Protein AF-A0A6G8PY47-F1 (afdb_monomer)

Foldseek 3Di:
DFQQLCNVCVVPVDDSVLSVLLQVLCVVVVQKDWDKPLQQKKFWQAAADDDDDDDLLLVLLSVLDPRGGMDGLVRSCVSSVHDSVSSVVSVVVCVVVVRIDMGRHIGRDDMDGDPPDCDPVSVVSSVVSVVVVVVVVVVVVVLVVCLLLDLDASVQSVCVVVPNPDDDDRPCPDCNNVVNSPVPVPDDDPPPDDDDDPPDDDDDDDDPQQDQPVQLLVLVVVVLVVVCVVVVHDSVVLPNSVLSSVCSRPVDQALVSSCPPPPCHNVSSVVCVVVSNCSSVVHDPPPPVPVPDDDDDDDPDDDDDDD

Nearest PDB structures (foldseek):
  2e1e-assembly1_A  TM=7.345E-01  e=6.450E-03  Homo sapiens
  2rrd-assembly1_A  TM=7.170E-01  e=8.125E-02  Homo sapiens
  2cpr-assembly1_A  TM=5.760E-01  e=6.607E-02  Homo sapiens
  3sag-assembly2_B  TM=8.688E-01  e=6.103E-01  Homo sapiens
  3sah-assembly2_B  TM=8.663E-01  e=7.505E-01  Homo sapiens

Sequence (307 aa):
MNVPPSSLGSLGGVDGDVAGVLLGGMEEAGLLARGYDLWGEVEVRRVEEEPGELREEISKVHAALPGEGTVSLPELARKAGVRPVVAQSALFRLMVDGLVDATPRGSLADIRLKTGGLDDESRGAIASRLKSRTRAAYDQIRTVETYTTLSTCRREHLLRHFGDTEEVAPCAGCDVCLGEAHAADAGASWDTSSAPLPGGAPLANGAPIAEIDGELFERLRGWRGEQARSQGVPAYVVLHNSHLEEISRRKPRNVHELGTIKGIGLRRAARYGEEILALINGGGTKALAEDAQPEPVPVEGAPEEGR

Organism: NCBI:txid2653852

InterPro domains:
  IPR002121 HRDC domain [PF00570] (215-280)
  IPR002121 HRDC domain [PS50967] (210-290)
  IPR002121 HRDC domain [SM00341] (210-294)
  IPR010997 HRDC-like superfamily [SSF47819] (209-282)
  IPR032284 ATP-dependent DNA helicase RecQ, zinc-binding domain [PF16124] (131-178)
  IPR036388 Winged helix-like DNA-binding domain superfamily [G3DSA:1.10.10.10] (123-194)
  IPR044876 HRDC domain superfamily [G3DSA:1.10.150.80] (212-283)

Radius of gyration: 30.57 Å; Cα contacts (8 Å, |Δi|>4): 317; chains: 1; bounding box: 73×56×91 Å

Solvent-accessible surface area (backbone atoms only — not comparable to full-atom values): 18400 Å² total; per-residue (Å²): 115,71,71,54,55,68,59,48,22,79,77,67,79,40,58,43,72,58,42,47,52,51,52,54,38,32,35,77,63,60,39,30,44,77,41,65,37,41,53,54,27,30,40,29,71,38,61,57,85,84,82,72,93,65,58,71,72,38,52,34,39,59,74,42,53,80,51,56,48,75,47,36,39,66,57,40,6,60,67,33,73,47,54,50,72,53,34,51,54,32,51,53,46,35,40,75,73,66,38,28,47,66,47,65,44,50,53,63,56,40,75,46,67,47,90,64,76,89,45,72,66,52,49,48,54,39,52,49,51,55,52,48,51,55,50,51,53,51,52,51,51,53,50,54,56,50,60,78,72,50,92,52,46,62,67,57,52,52,38,43,74,75,67,47,77,72,94,71,75,79,75,71,75,41,50,51,58,67,60,52,67,77,55,72,83,63,82,72,80,86,73,91,74,89,77,82,81,80,77,84,76,81,90,84,74,97,63,90,74,63,69,65,38,62,69,52,34,52,53,50,51,53,51,40,48,52,54,14,61,78,70,75,45,64,41,59,77,79,52,43,70,69,53,44,52,50,44,33,45,65,56,51,90,47,47,67,57,45,19,67,42,89,90,49,32,62,71,48,17,69,74,46,26,68,66,52,42,37,44,70,74,68,48,63,93,70,69,76,74,71,79,73,67,80,78,83,76,85,83,82,79,81,82,86,80,89,132

Secondary structure (DSSP, 8-state):
----HHHHHHHHS--HHHHHHHHHHHHHTTSEEEEEEEEEEEEEEEEPPP-S---HHHHHHHHTS-SSEEEEHHHHHHHHTS-HHHHHHHHHHHHHTTSEEEEEEEEEEEEEE-SS---HHHHHHHHHHHHHHHHHHHHHHHHHHHHHT-SS-HHHHHHHHTT--S-----S-SHHHHT-TTSTTS------S--PPPPPPP----S------HHHHHHHHHHHHHHHHHHTS-HHHH--HHHHHHHHHH--SSHHHHHTSTTTHHHHHHHHHHHHHHHHTT--TTTTSSTT-PPPPP---PPPPP-

Mean predicted aligned error: 21.62 Å

pLDDT: mean 72.01, std 17.22, range [31.09, 95.0]

Structure (mmCIF, N/CA/C/O backbone):
data_AF-A0A6G8PY47-F1
#
_entry.id   AF-A0A6G8PY47-F1
#
loop_
_atom_site.group_PDB
_atom_site.id
_atom_site.type_symbol
_atom_site.label_atom_id
_atom_site.label_alt_id
_atom_site.label_comp_id
_atom_site.label_asym_id
_atom_site.label_entity_id
_atom_site.label_seq_id
_atom_site.pdbx_PDB_ins_code
_atom_site.Cartn_x
_atom_site.Cartn_y
_atom_site.Cartn_z
_atom_site.occupancy
_atom_site.B_iso_or_equiv
_atom_site.auth_seq_id
_atom_site.auth_comp_id
_atom_site.auth_asym_id
_atom_site.auth_atom_id
_atom_site.pdbx_PDB_model_num
ATOM 1 N N . MET A 1 1 ? -14.595 -11.670 20.294 1.00 37.09 1 MET A N 1
ATOM 2 C CA . MET A 1 1 ? -13.519 -12.686 20.223 1.00 37.09 1 MET A CA 1
ATOM 3 C C . MET A 1 1 ? -12.806 -12.465 18.900 1.00 37.09 1 MET A C 1
ATOM 5 O O . MET A 1 1 ? -13.468 -12.484 17.869 1.00 37.09 1 MET A O 1
ATOM 9 N N . ASN A 1 2 ? -11.522 -12.124 18.945 1.00 41.88 2 ASN A N 1
ATOM 10 C CA . ASN A 1 2 ? -10.720 -11.768 17.779 1.00 41.88 2 ASN A CA 1
ATOM 11 C C . ASN A 1 2 ? -10.406 -13.054 16.995 1.00 41.88 2 ASN A C 1
ATOM 13 O O . ASN A 1 2 ? -9.599 -13.858 17.453 1.00 41.88 2 ASN A O 1
ATOM 17 N N . VAL A 1 3 ? -11.124 -13.317 15.898 1.00 49.97 3 VAL A N 1
ATOM 18 C CA . VAL A 1 3 ? -10.908 -14.517 15.075 1.00 49.97 3 VAL A CA 1
ATOM 19 C C . VAL A 1 3 ? -10.035 -14.108 13.887 1.00 49.97 3 VAL A C 1
ATOM 21 O O . VAL A 1 3 ? -10.515 -13.368 13.025 1.00 49.97 3 VAL A O 1
ATOM 24 N N . PRO A 1 4 ? -8.763 -14.548 13.824 1.00 52.34 4 PRO A N 1
ATOM 25 C CA . PRO A 1 4 ? -7.932 -14.350 12.644 1.00 52.34 4 PRO A CA 1
ATOM 26 C C . PRO A 1 4 ? -8.651 -14.879 11.393 1.00 52.34 4 PRO A C 1
ATOM 28 O O . PRO A 1 4 ? -9.341 -15.894 11.491 1.00 52.34 4 PRO A O 1
ATOM 31 N N . PRO A 1 5 ? -8.473 -14.275 10.205 1.00 46.94 5 PRO A N 1
ATOM 32 C CA . PRO A 1 5 ? -9.065 -14.789 8.966 1.00 46.94 5 PRO A CA 1
ATOM 33 C C . PRO A 1 5 ? -8.749 -16.271 8.705 1.00 46.94 5 PRO A C 1
ATOM 35 O O . PRO A 1 5 ? -9.612 -17.020 8.258 1.00 46.94 5 PRO A O 1
ATOM 38 N N . SER A 1 6 ? -7.548 -16.724 9.081 1.00 49.28 6 SER A N 1
ATOM 39 C CA . SER A 1 6 ? -7.138 -18.134 9.029 1.00 49.28 6 SER A CA 1
ATOM 40 C C . SER A 1 6 ? -7.931 -19.044 9.978 1.00 49.28 6 SER A C 1
ATOM 42 O O . SER A 1 6 ? -8.151 -20.212 9.673 1.00 49.28 6 SER A O 1
ATOM 44 N N . SER A 1 7 ? -8.421 -18.509 11.097 1.00 52.59 7 SER A N 1
ATOM 45 C CA . SER A 1 7 ? -9.251 -19.219 12.076 1.00 52.59 7 SER A CA 1
ATOM 46 C C . SER A 1 7 ? -10.742 -19.231 11.717 1.00 52.59 7 SER A C 1
ATOM 48 O O . SER A 1 7 ? -11.516 -19.929 12.363 1.00 52.59 7 SER A O 1
ATOM 50 N N . LEU A 1 8 ? -11.174 -18.486 10.693 1.00 53.69 8 LEU A N 1
ATOM 51 C CA . LEU A 1 8 ? -12.527 -18.615 10.135 1.00 53.69 8 LEU A CA 1
ATOM 52 C C . LEU A 1 8 ? -12.644 -19.820 9.197 1.00 53.69 8 LEU A C 1
ATOM 54 O O . LEU A 1 8 ? -13.729 -20.390 9.068 1.00 53.69 8 LEU A O 1
ATOM 58 N N . GLY A 1 9 ? -11.526 -20.260 8.610 1.00 51.31 9 GLY A N 1
ATOM 59 C CA . GLY A 1 9 ? -11.499 -21.462 7.781 1.00 51.31 9 GLY A CA 1
ATOM 60 C C . GLY A 1 9 ? -11.870 -22.733 8.549 1.00 51.31 9 GLY A C 1
ATOM 61 O O . GLY A 1 9 ? -12.551 -23.601 8.004 1.00 51.31 9 GLY A O 1
ATOM 62 N N . SER A 1 10 ? -11.541 -22.806 9.844 1.00 53.62 10 SER A N 1
ATOM 63 C CA . SER A 1 10 ? -11.889 -23.944 10.708 1.00 53.62 10 SER A CA 1
ATOM 64 C C . SER A 1 10 ? -13.351 -23.966 11.174 1.00 53.62 10 SER A C 1
ATOM 66 O O . SER A 1 10 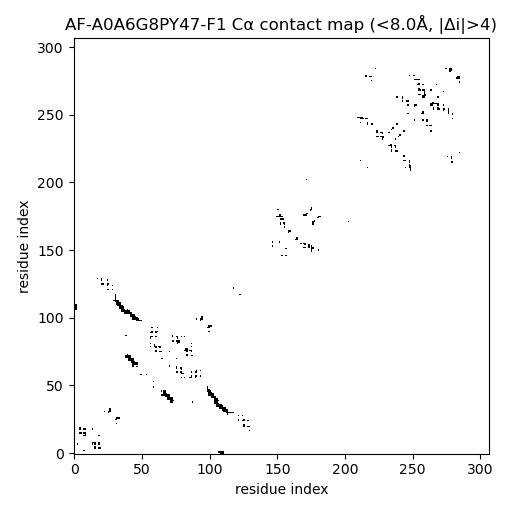? -13.840 -25.027 11.549 1.00 53.62 10 SER A O 1
ATOM 68 N N . LEU A 1 11 ? -14.070 -22.838 11.123 1.00 55.44 11 LEU A N 1
ATOM 69 C CA . LEU A 1 11 ? -15.486 -22.746 11.515 1.00 55.44 11 LEU A CA 1
ATOM 70 C C . LEU A 1 11 ? -16.455 -22.944 10.338 1.00 55.44 11 LEU A C 1
ATOM 72 O O . LEU A 1 11 ? -17.587 -23.370 10.554 1.00 55.44 11 LEU A O 1
ATOM 76 N N . GLY A 1 12 ? -16.028 -22.629 9.108 1.00 60.06 12 GLY A N 1
ATOM 77 C CA . GLY A 1 12 ? -16.890 -22.651 7.918 1.00 60.06 12 GLY A CA 1
ATOM 78 C C . GLY A 1 12 ? -16.495 -23.638 6.816 1.00 60.06 12 GLY A C 1
ATOM 79 O O . GLY A 1 12 ? -17.253 -23.780 5.862 1.00 60.06 12 GLY A O 1
ATOM 80 N N . GLY A 1 13 ? -15.330 -24.294 6.899 1.00 63.72 13 GLY A N 1
ATOM 81 C CA . GLY A 1 13 ? -14.823 -25.154 5.818 1.00 63.72 13 GLY A CA 1
ATOM 82 C C . GLY A 1 13 ? -14.446 -24.381 4.548 1.00 63.72 13 GLY A C 1
ATOM 83 O O . GLY A 1 13 ? -14.492 -24.927 3.449 1.00 63.72 13 GLY A O 1
ATOM 84 N N . VAL A 1 14 ? -14.118 -23.096 4.694 1.00 67.25 14 VAL A N 1
ATOM 85 C CA . VAL A 1 14 ? -13.813 -22.177 3.594 1.00 67.25 14 VAL A CA 1
ATOM 86 C C . VAL A 1 14 ? -12.325 -21.839 3.625 1.00 67.25 14 VAL A C 1
ATOM 88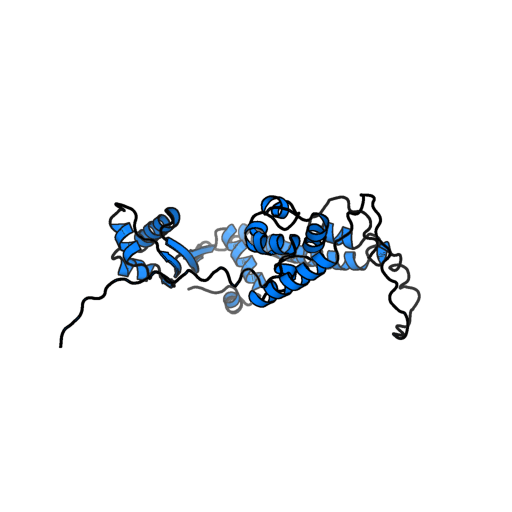 O O . VAL A 1 14 ? -11.773 -21.585 4.692 1.00 67.25 14 VAL A O 1
ATOM 91 N N . ASP A 1 15 ? -11.675 -21.826 2.464 1.00 71.81 15 ASP A N 1
ATOM 92 C CA . ASP A 1 15 ? -10.278 -21.402 2.337 1.00 71.81 15 ASP A CA 1
ATOM 93 C C . ASP A 1 15 ? -10.065 -19.971 2.883 1.00 71.81 15 ASP A C 1
ATOM 95 O O . ASP A 1 15 ? -10.950 -19.118 2.770 1.00 71.81 15 ASP A O 1
ATOM 99 N N . GLY A 1 16 ? -8.899 -19.699 3.478 1.00 65.56 16 GLY A N 1
ATOM 100 C CA . GLY A 1 16 ? -8.598 -18.414 4.123 1.00 65.56 16 GLY A CA 1
ATOM 101 C C . GLY A 1 16 ? -8.719 -17.205 3.188 1.00 65.56 16 GLY A C 1
ATOM 102 O O . GLY A 1 16 ? -9.212 -16.152 3.607 1.00 65.56 16 GLY A O 1
ATOM 103 N N . ASP A 1 17 ? -8.366 -17.361 1.910 1.00 67.50 17 ASP A N 1
ATOM 104 C CA . ASP A 1 17 ? -8.490 -16.292 0.914 1.00 67.50 17 ASP A CA 1
ATOM 105 C C . ASP A 1 17 ? -9.958 -16.009 0.582 1.00 67.50 17 ASP A C 1
ATOM 107 O O . ASP A 1 17 ? -10.373 -14.855 0.431 1.00 67.50 17 ASP A O 1
ATOM 111 N N . VAL A 1 18 ? -10.773 -17.064 0.506 1.00 72.62 18 VAL A N 1
ATOM 112 C CA . VAL A 1 18 ? -12.218 -16.959 0.266 1.00 72.62 18 VAL A CA 1
ATOM 113 C C . VAL A 1 18 ? -12.914 -16.355 1.487 1.00 72.62 18 VAL A C 1
ATOM 115 O O . VAL A 1 18 ? -13.779 -15.492 1.330 1.00 72.62 18 VAL A O 1
ATOM 118 N N . ALA A 1 19 ? -12.493 -16.721 2.701 1.00 73.88 19 ALA A N 1
ATOM 119 C CA . ALA A 1 19 ? -12.991 -16.131 3.940 1.00 73.88 19 ALA A CA 1
ATOM 120 C C . ALA A 1 19 ? -12.736 -14.615 3.987 1.00 73.88 19 ALA A C 1
ATOM 122 O O . ALA A 1 19 ? -13.639 -13.857 4.336 1.00 73.88 19 ALA A O 1
ATOM 123 N N . GLY A 1 20 ? -11.557 -14.150 3.561 1.00 69.75 20 GLY A N 1
ATOM 124 C CA . GLY A 1 20 ? -11.250 -12.719 3.471 1.00 69.75 20 GLY A CA 1
ATOM 125 C C . GLY A 1 20 ? -12.199 -11.948 2.545 1.00 69.75 20 GLY A C 1
ATOM 126 O O . GLY A 1 20 ? -12.692 -10.880 2.917 1.00 69.75 20 GLY A O 1
ATOM 127 N N . VAL A 1 21 ? -12.512 -12.504 1.369 1.00 73.31 21 VAL A N 1
ATOM 128 C CA . VAL A 1 21 ? -13.454 -11.896 0.409 1.00 73.31 21 VAL A CA 1
ATOM 129 C C . VAL A 1 21 ? -14.881 -11.882 0.954 1.00 73.31 21 VAL A C 1
ATOM 131 O O . VAL A 1 21 ? -15.574 -10.873 0.824 1.00 73.31 21 VAL A O 1
ATOM 134 N N . LEU A 1 22 ? -15.318 -12.978 1.581 1.00 76.88 22 LEU A N 1
ATOM 135 C CA . LEU A 1 22 ? -16.637 -13.068 2.207 1.00 76.88 22 LEU A CA 1
ATOM 136 C C . LEU A 1 22 ? -16.797 -12.015 3.305 1.00 76.88 22 LEU A C 1
ATOM 138 O O . LEU A 1 22 ? -17.790 -11.294 3.309 1.00 76.88 22 LEU A O 1
ATOM 142 N N . LEU A 1 23 ? -15.803 -11.874 4.186 1.00 76.12 23 LEU A N 1
ATOM 143 C CA . LEU A 1 23 ? -15.818 -10.867 5.248 1.00 76.12 23 LEU A CA 1
ATOM 144 C C . LEU A 1 23 ? -15.894 -9.449 4.682 1.00 76.12 23 LEU A C 1
ATOM 146 O O . LEU A 1 23 ? -16.758 -8.690 5.106 1.00 76.12 23 LEU A O 1
ATOM 150 N N . GLY A 1 24 ? -15.051 -9.107 3.701 1.00 73.81 24 GLY A N 1
ATOM 151 C CA . GLY A 1 24 ? -15.095 -7.786 3.064 1.00 73.81 24 GLY A CA 1
ATOM 152 C C . GLY A 1 24 ? -16.439 -7.510 2.384 1.00 73.81 24 GLY A C 1
ATOM 153 O O . GLY A 1 24 ? -17.000 -6.425 2.513 1.00 73.81 24 GLY A O 1
ATOM 154 N N . GLY A 1 25 ? -17.017 -8.522 1.730 1.00 76.44 25 GLY A N 1
ATOM 155 C CA . GLY A 1 25 ? -18.336 -8.409 1.117 1.00 76.44 25 GLY A CA 1
ATOM 156 C C . GLY A 1 25 ? -19.469 -8.224 2.129 1.00 76.44 25 GLY A C 1
ATOM 157 O O . GLY A 1 25 ? -20.363 -7.410 1.903 1.00 76.44 25 GLY A O 1
ATOM 158 N N . MET A 1 26 ? -19.408 -8.924 3.263 1.00 75.94 26 MET A N 1
ATOM 159 C CA . MET A 1 26 ? -20.355 -8.756 4.369 1.00 75.94 26 MET A CA 1
ATOM 160 C C . MET A 1 26 ? -20.221 -7.383 5.039 1.00 75.94 26 MET A C 1
ATOM 162 O O . MET A 1 26 ? -21.223 -6.842 5.502 1.00 75.94 26 MET A O 1
ATOM 166 N N . GLU A 1 27 ? -19.025 -6.795 5.078 1.00 74.62 27 GLU A N 1
ATOM 167 C CA . GLU A 1 27 ? -18.828 -5.439 5.602 1.00 74.62 27 GLU A CA 1
ATOM 168 C C . GLU A 1 27 ? -19.445 -4.358 4.733 1.00 74.62 27 GLU A C 1
ATOM 170 O O . GLU A 1 27 ? -20.147 -3.487 5.240 1.00 74.62 27 GLU A O 1
ATOM 175 N N . GLU A 1 28 ? -19.224 -4.416 3.423 1.00 72.50 28 GLU A N 1
ATOM 176 C CA . GLU A 1 28 ? -19.787 -3.432 2.495 1.00 72.50 28 GLU A CA 1
ATOM 177 C C . GLU A 1 28 ? -21.308 -3.560 2.379 1.00 72.50 28 GLU A C 1
ATOM 179 O O . GLU A 1 28 ? -21.998 -2.553 2.252 1.00 72.50 28 GLU A O 1
ATOM 184 N N . ALA A 1 29 ? -21.843 -4.780 2.503 1.00 73.62 29 ALA A N 1
ATOM 185 C CA . ALA A 1 29 ? -23.279 -5.011 2.671 1.00 73.62 29 ALA A CA 1
ATOM 186 C C . ALA A 1 29 ? -23.803 -4.528 4.042 1.00 73.62 29 ALA A C 1
ATOM 188 O O . ALA A 1 29 ? -24.998 -4.576 4.327 1.00 73.62 29 ALA A O 1
ATOM 189 N N . GLY A 1 30 ? -22.911 -4.081 4.930 1.00 69.31 30 GLY A N 1
ATOM 190 C CA . GLY A 1 30 ? -23.239 -3.605 6.264 1.00 69.31 30 GLY A CA 1
ATOM 191 C C . GLY A 1 30 ? -23.724 -4.703 7.207 1.00 69.31 30 GLY A C 1
ATOM 192 O O . GLY A 1 30 ? -24.279 -4.368 8.251 1.00 69.31 30 GLY A O 1
ATOM 193 N N . LEU A 1 31 ? -23.543 -5.977 6.859 1.00 69.38 31 LEU A N 1
ATOM 194 C CA . LEU A 1 31 ? -23.918 -7.155 7.650 1.00 69.38 31 LEU A CA 1
ATOM 195 C C . LEU A 1 31 ? -22.876 -7.493 8.714 1.00 69.38 31 LEU A C 1
ATOM 197 O O . LEU A 1 31 ? -23.176 -8.152 9.710 1.00 69.38 31 LEU A O 1
ATOM 201 N N . LEU A 1 32 ? -21.654 -7.019 8.508 1.00 69.62 32 LEU A N 1
ATOM 202 C CA . LEU A 1 32 ? -20.539 -7.160 9.420 1.00 69.62 32 LEU A CA 1
ATOM 203 C C . LEU A 1 32 ? -19.906 -5.784 9.641 1.00 69.62 32 LEU A C 1
ATOM 205 O O . LEU A 1 32 ? -19.858 -4.955 8.740 1.00 69.62 32 LEU A O 1
ATOM 209 N N . ALA A 1 33 ? -19.438 -5.519 10.853 1.00 63.19 33 ALA A N 1
ATOM 210 C CA . ALA A 1 33 ? -18.589 -4.374 11.142 1.00 63.19 33 ALA A CA 1
ATOM 211 C C . ALA A 1 33 ? -17.386 -4.848 11.954 1.00 63.19 33 ALA A C 1
ATOM 213 O O . ALA A 1 33 ? -17.555 -5.408 13.043 1.00 63.19 33 ALA A O 1
ATOM 214 N N . ARG A 1 34 ? -16.179 -4.623 11.427 1.00 67.25 34 ARG A N 1
ATOM 215 C CA . ARG A 1 34 ? -14.926 -4.808 12.161 1.00 67.25 34 ARG A CA 1
ATOM 216 C C . ARG A 1 34 ? -14.514 -3.503 12.825 1.00 67.25 34 ARG A C 1
ATOM 218 O O . ARG A 1 34 ? -14.246 -2.508 12.159 1.00 67.25 34 ARG A O 1
ATOM 225 N N . GLY A 1 35 ? -14.445 -3.517 14.150 1.00 56.19 35 GLY A N 1
ATOM 226 C CA . GLY A 1 35 ? -13.755 -2.490 14.918 1.00 56.19 35 GLY A CA 1
ATOM 227 C C . GLY A 1 35 ? -12.285 -2.863 15.050 1.00 56.19 35 GLY A C 1
ATOM 228 O O . GLY A 1 35 ? -11.968 -3.902 15.627 1.00 56.19 35 GLY A O 1
ATOM 229 N N . TYR A 1 36 ? -11.390 -2.027 14.533 1.00 57.09 36 TYR A N 1
ATOM 230 C CA . TYR A 1 36 ? -9.967 -2.113 14.849 1.00 57.09 36 TYR A CA 1
ATOM 231 C C . TYR A 1 36 ? -9.710 -1.235 16.066 1.00 57.09 36 TYR A C 1
ATOM 233 O O . TYR A 1 36 ? -9.909 -0.022 15.994 1.00 57.09 36 TYR A O 1
ATOM 241 N N . ASP A 1 37 ? -9.270 -1.825 17.176 1.00 62.50 37 ASP A N 1
ATOM 242 C CA . ASP A 1 37 ? -8.745 -1.020 18.276 1.00 62.50 37 ASP A CA 1
ATOM 243 C C . ASP A 1 37 ? -7.286 -0.712 17.965 1.00 62.50 37 ASP A C 1
ATOM 245 O O . ASP A 1 37 ? -6.374 -1.369 18.460 1.00 62.50 37 ASP A O 1
ATOM 249 N N . LEU A 1 38 ? -7.074 0.257 17.067 1.00 62.44 38 LEU A N 1
ATOM 250 C CA . LEU A 1 38 ? -5.742 0.724 16.670 1.00 62.44 38 LEU A CA 1
ATOM 251 C C . LEU A 1 38 ? -4.908 1.218 17.857 1.00 62.44 38 LEU A C 1
ATOM 253 O O . LEU A 1 38 ? -3.693 1.296 17.730 1.00 62.44 38 LEU A O 1
ATOM 257 N N . TRP A 1 39 ? -5.547 1.497 18.994 1.00 65.81 39 TRP A N 1
ATOM 258 C CA . TRP A 1 39 ? -4.922 1.977 20.219 1.00 65.81 39 TRP A CA 1
ATOM 259 C C . TRP A 1 39 ? -4.781 0.890 21.291 1.00 65.81 39 TRP A C 1
ATOM 261 O O . TRP A 1 39 ? -4.406 1.207 22.417 1.00 65.81 39 TRP A O 1
ATOM 271 N N . GLY A 1 40 ? -5.056 -0.380 20.970 1.00 69.31 40 GLY A N 1
ATOM 272 C CA . GLY A 1 40 ? -4.910 -1.485 21.920 1.00 69.31 40 GLY A CA 1
ATOM 273 C C . GLY A 1 40 ? -3.503 -1.541 22.523 1.00 69.31 40 GLY A C 1
ATOM 274 O O . GLY A 1 40 ? -3.350 -1.653 23.741 1.00 69.31 40 GLY A O 1
ATOM 275 N N . GLU A 1 41 ? -2.487 -1.351 21.684 1.00 73.12 41 GLU A N 1
ATOM 276 C CA . GLU A 1 41 ? -1.107 -1.097 22.080 1.00 73.12 41 GLU A CA 1
ATOM 277 C C . GLU A 1 41 ? -0.587 0.170 21.401 1.00 73.12 41 GLU A C 1
ATOM 279 O O . GLU A 1 41 ? -1.028 0.558 20.322 1.00 73.12 41 GLU A O 1
ATOM 284 N N . VAL A 1 42 ? 0.370 0.836 22.032 1.00 76.25 42 VAL A N 1
ATOM 285 C CA . VAL A 1 42 ? 1.045 2.010 21.486 1.00 76.25 42 VAL A CA 1
ATOM 286 C C . VAL A 1 42 ? 2.536 1.819 21.690 1.00 76.25 42 VAL A C 1
ATOM 288 O O . VAL A 1 42 ? 2.992 1.676 22.821 1.00 76.25 42 VAL A O 1
ATOM 291 N N . GLU A 1 43 ? 3.296 1.835 20.600 1.00 81.06 43 GLU A N 1
ATOM 292 C CA . GLU A 1 43 ? 4.756 1.870 20.652 1.00 81.06 43 GLU A CA 1
ATOM 293 C C . GLU A 1 43 ? 5.220 3.325 20.660 1.00 81.06 43 GLU A C 1
ATOM 295 O O . GLU A 1 43 ? 5.099 4.028 19.657 1.00 81.06 43 GLU A O 1
ATOM 300 N N . VAL A 1 44 ? 5.736 3.771 21.797 1.00 85.06 44 VAL A N 1
ATOM 301 C CA . VAL A 1 44 ? 6.326 5.093 21.990 1.00 85.06 44 VAL A CA 1
ATOM 302 C C . VAL A 1 44 ? 7.807 5.009 21.641 1.00 85.06 44 VAL A C 1
ATOM 304 O O . VAL A 1 44 ? 8.533 4.173 22.179 1.00 85.06 44 VAL A O 1
ATOM 307 N N . ARG A 1 45 ? 8.250 5.861 20.723 1.00 85.44 45 ARG A N 1
ATOM 308 C CA . ARG A 1 45 ? 9.640 5.927 20.256 1.00 85.44 45 ARG A CA 1
ATOM 309 C C . ARG A 1 45 ? 10.423 7.058 20.890 1.00 85.44 45 ARG A C 1
ATOM 311 O O . ARG A 1 45 ? 11.636 6.961 20.977 1.00 85.44 45 ARG A O 1
ATOM 318 N N . ARG A 1 46 ? 9.744 8.145 21.250 1.00 82.62 46 ARG A N 1
ATOM 319 C CA . ARG A 1 46 ? 10.360 9.327 21.844 1.00 82.62 46 ARG A CA 1
ATOM 320 C C . ARG A 1 46 ? 9.302 10.144 22.567 1.00 82.62 46 ARG A C 1
ATOM 322 O O . ARG A 1 46 ? 8.189 10.294 22.064 1.00 82.62 46 ARG A O 1
ATOM 329 N N . VAL A 1 47 ? 9.680 10.703 23.708 1.00 83.94 47 VAL A N 1
ATOM 330 C CA . VAL A 1 47 ? 8.900 11.697 24.448 1.00 83.94 47 VAL A CA 1
ATOM 331 C C . VAL A 1 47 ? 9.805 12.897 24.695 1.00 83.94 47 VAL A C 1
ATOM 333 O O . VAL A 1 47 ? 10.929 12.731 25.166 1.00 83.94 47 VAL A O 1
ATOM 336 N N . GLU A 1 48 ? 9.341 14.088 24.337 1.00 80.94 48 GLU A N 1
ATOM 337 C CA . GLU A 1 48 ? 10.053 15.349 24.553 1.00 80.94 48 GLU A CA 1
ATOM 338 C C . GLU A 1 48 ? 9.567 16.047 25.829 1.00 80.94 48 GLU A C 1
ATOM 340 O O . GLU A 1 48 ? 8.486 15.746 26.345 1.00 80.94 48 GLU A O 1
ATOM 345 N N . GLU A 1 49 ? 10.376 16.970 26.354 1.00 74.38 49 GLU A N 1
ATOM 346 C CA . GLU A 1 49 ? 10.005 17.784 27.515 1.00 74.38 49 GLU A CA 1
ATOM 347 C C . GLU A 1 49 ? 8.799 18.683 27.206 1.00 74.38 49 GLU A C 1
ATOM 349 O O . GLU A 1 49 ? 8.648 19.205 26.101 1.00 74.38 49 GLU A O 1
ATOM 354 N N . GLU A 1 50 ? 7.926 18.851 28.201 1.00 64.88 50 GLU A N 1
ATOM 355 C CA . GLU A 1 50 ? 6.681 19.615 28.092 1.00 64.88 50 GLU A CA 1
ATOM 356 C C . GLU A 1 50 ? 6.960 21.121 27.873 1.00 64.88 50 GLU A C 1
ATOM 358 O O . GLU A 1 50 ? 7.558 21.764 28.740 1.00 64.88 50 GLU A O 1
ATOM 363 N N . PRO A 1 51 ? 6.505 21.737 26.763 1.00 58.66 51 PRO A N 1
ATOM 364 C CA . PRO A 1 51 ? 6.564 23.179 26.583 1.00 58.66 51 PRO A CA 1
ATOM 365 C C . PRO A 1 51 ? 5.289 23.837 27.134 1.00 58.66 51 PRO A C 1
ATOM 367 O O . PRO A 1 51 ? 4.214 23.704 26.554 1.00 58.66 51 PRO A O 1
ATOM 370 N N . GLY A 1 52 ? 5.423 24.622 28.208 1.00 67.31 52 GLY A N 1
ATOM 371 C CA . GLY A 1 52 ? 4.361 25.500 28.733 1.00 67.31 52 GLY A CA 1
ATOM 372 C C . GLY A 1 52 ? 3.118 24.792 29.305 1.00 67.31 52 GLY A C 1
ATOM 373 O O . GLY A 1 52 ? 3.086 23.578 29.454 1.00 67.31 52 GLY A O 1
ATOM 374 N N . GLU A 1 53 ? 2.089 25.572 29.670 1.00 66.81 53 GLU A N 1
ATOM 375 C CA . GLU A 1 53 ? 0.864 25.077 30.329 1.00 66.81 53 GLU A CA 1
ATOM 376 C C . GLU A 1 53 ? -0.004 24.209 29.389 1.00 66.81 53 GLU A C 1
ATOM 378 O O . GLU A 1 53 ? -0.839 24.722 28.636 1.00 66.81 53 GLU A O 1
ATOM 383 N N . LEU A 1 54 ? 0.137 22.879 29.450 1.00 70.69 54 LEU A N 1
ATOM 384 C CA . LEU A 1 54 ? -0.859 21.955 28.899 1.00 70.69 54 LEU A CA 1
ATOM 385 C C . LEU A 1 54 ? -2.089 21.861 29.817 1.00 70.69 54 LEU A C 1
ATOM 387 O O . LEU A 1 54 ? -2.085 22.231 30.991 1.00 70.69 54 LEU A O 1
ATOM 391 N N . ARG A 1 55 ? -3.191 21.328 29.278 1.00 81.62 55 ARG A N 1
ATOM 392 C CA . ARG A 1 55 ? -4.346 20.953 30.108 1.00 81.62 55 ARG A CA 1
ATOM 393 C C . ARG A 1 55 ? -3.941 19.836 31.072 1.00 81.62 55 ARG A C 1
ATOM 395 O O . ARG A 1 55 ? -3.303 18.880 30.647 1.00 81.62 55 ARG A O 1
ATOM 402 N N . GLU A 1 56 ? -4.430 19.892 32.311 1.00 86.19 56 GLU A N 1
ATOM 403 C CA . GLU A 1 56 ? -4.086 18.957 33.399 1.00 86.19 56 GLU A CA 1
ATOM 404 C C . GLU A 1 56 ? -4.170 17.466 33.004 1.00 86.19 56 GLU A C 1
ATOM 406 O O . GLU A 1 56 ? -3.312 16.665 33.368 1.00 86.19 56 GLU A O 1
ATOM 411 N N . GLU A 1 57 ? -5.189 17.075 32.233 1.00 86.19 57 GLU A N 1
ATOM 412 C CA . GLU A 1 57 ? -5.352 15.693 31.758 1.00 86.19 57 GLU A CA 1
ATOM 413 C C . GLU A 1 57 ? -4.259 15.264 30.766 1.00 86.19 57 GLU A C 1
ATOM 415 O O . GLU A 1 57 ? -3.875 14.096 30.747 1.00 86.19 57 GLU A O 1
ATOM 420 N N . ILE A 1 58 ? -3.741 16.193 29.957 1.00 86.38 58 ILE A N 1
ATOM 421 C CA . ILE A 1 58 ? -2.682 15.930 28.977 1.00 86.38 58 ILE A CA 1
ATOM 422 C C . ILE A 1 58 ? -1.341 15.775 29.695 1.00 86.38 58 ILE A C 1
ATOM 424 O O . ILE A 1 58 ? -0.640 14.800 29.428 1.00 86.38 58 ILE A O 1
ATOM 428 N N . SER A 1 59 ? -1.028 16.649 30.658 1.00 88.31 59 SER A N 1
ATOM 429 C CA . SER A 1 59 ? 0.198 16.542 31.463 1.00 88.31 59 SER A CA 1
ATOM 430 C C . SER A 1 59 ? 0.237 15.227 32.252 1.00 88.31 59 SER A C 1
ATOM 432 O O . SER A 1 59 ? 1.262 14.551 32.291 1.00 88.31 59 SER A O 1
ATOM 434 N N . LYS A 1 60 ? -0.903 14.782 32.806 1.00 90.12 60 LYS A N 1
ATOM 435 C CA . LYS A 1 60 ? -1.013 13.468 33.474 1.00 90.12 60 LYS A CA 1
ATOM 436 C C . LYS A 1 60 ? -0.726 12.295 32.538 1.00 90.12 60 LYS A C 1
ATOM 438 O O . LYS A 1 60 ? -0.120 11.314 32.960 1.00 90.12 60 LYS A O 1
ATOM 443 N N . VAL A 1 61 ? -1.183 12.370 31.287 1.00 90.06 61 VAL A N 1
ATOM 444 C CA . VAL A 1 61 ? -0.955 11.314 30.290 1.00 90.06 61 VAL A CA 1
ATOM 445 C C . VAL A 1 61 ? 0.493 11.317 29.814 1.00 90.06 61 VAL A C 1
ATOM 447 O O . VAL A 1 61 ? 1.081 10.243 29.739 1.00 90.06 61 VAL A O 1
ATOM 450 N N . HIS A 1 62 ? 1.082 12.489 29.563 1.00 90.94 62 HIS A N 1
ATOM 451 C CA . HIS A 1 62 ? 2.499 12.638 29.210 1.00 90.94 62 HIS A CA 1
ATOM 452 C C . HIS A 1 62 ? 3.413 12.044 30.290 1.00 90.94 62 HIS A C 1
ATOM 454 O O . HIS A 1 62 ? 4.212 11.159 29.991 1.00 90.94 62 HIS A O 1
ATOM 460 N N . ALA A 1 63 ? 3.189 12.407 31.558 1.00 89.38 63 ALA A N 1
ATOM 461 C CA . ALA A 1 63 ? 3.956 11.897 32.697 1.00 89.38 63 ALA A CA 1
ATOM 462 C C . ALA A 1 63 ? 3.821 10.375 32.917 1.00 89.38 63 ALA A C 1
ATOM 464 O O . ALA A 1 63 ? 4.658 9.764 33.578 1.00 89.38 63 ALA A O 1
ATOM 465 N N . ALA A 1 64 ? 2.763 9.752 32.389 1.00 91.88 64 ALA A N 1
ATOM 466 C CA . ALA A 1 64 ? 2.505 8.320 32.518 1.00 91.88 64 ALA A CA 1
ATOM 467 C C . ALA A 1 64 ? 3.110 7.469 31.382 1.00 91.88 64 ALA A C 1
ATOM 469 O O . ALA A 1 64 ? 3.011 6.234 31.433 1.00 91.88 64 ALA A O 1
ATOM 470 N N . LEU A 1 65 ? 3.702 8.092 30.354 1.00 90.62 65 LEU A N 1
ATOM 471 C CA . LEU A 1 65 ? 4.313 7.390 29.223 1.00 90.62 65 LEU A CA 1
ATOM 472 C C . LEU A 1 65 ? 5.652 6.735 29.610 1.00 90.62 65 LEU A C 1
ATOM 474 O O . LEU A 1 65 ? 6.390 7.271 30.433 1.00 90.62 65 LEU A O 1
ATOM 478 N N . PRO A 1 66 ? 6.011 5.592 28.995 1.00 82.75 66 PRO A N 1
ATOM 479 C CA . PRO A 1 66 ? 7.235 4.855 29.327 1.00 82.75 66 PRO A CA 1
ATOM 480 C C . PRO A 1 66 ? 8.545 5.485 28.800 1.00 82.75 66 PRO A C 1
ATOM 482 O O . PRO A 1 66 ? 9.596 4.866 28.936 1.00 82.75 66 PRO A O 1
ATOM 485 N N . GLY A 1 67 ? 8.517 6.682 28.199 1.00 80.81 67 GLY A N 1
ATOM 486 C CA . GLY A 1 67 ? 9.663 7.288 27.502 1.00 80.81 67 GLY A CA 1
ATOM 487 C C . GLY A 1 67 ? 9.942 6.616 26.152 1.00 80.81 67 GLY A C 1
ATOM 488 O O . GLY A 1 67 ? 9.654 7.193 25.107 1.00 80.81 67 GLY A O 1
ATOM 489 N N . GLU A 1 68 ? 10.416 5.370 26.177 1.00 82.94 68 GLU A N 1
ATOM 490 C CA . GLU A 1 68 ? 10.521 4.481 25.012 1.00 82.94 68 GLU A CA 1
ATOM 491 C C . GLU A 1 68 ? 9.930 3.104 25.348 1.00 82.94 68 GLU A C 1
ATOM 493 O O . GLU A 1 68 ? 10.102 2.584 26.451 1.00 82.94 68 GLU A O 1
ATOM 498 N N . GLY A 1 69 ? 9.227 2.491 24.396 1.00 84.81 69 GLY A N 1
ATOM 499 C CA . GLY A 1 69 ? 8.667 1.147 24.538 1.00 84.81 69 GLY A CA 1
ATOM 500 C C . GLY A 1 69 ? 7.169 1.072 24.269 1.00 84.81 69 GLY A C 1
ATOM 501 O O . GLY A 1 69 ? 6.542 2.010 23.788 1.00 84.81 69 GLY A O 1
ATOM 502 N N . THR A 1 70 ? 6.579 -0.090 24.547 1.00 82.81 70 THR A N 1
ATOM 503 C CA . THR A 1 70 ? 5.159 -0.349 24.261 1.00 82.81 70 THR A CA 1
ATOM 504 C C . THR A 1 70 ? 4.307 -0.210 25.521 1.00 82.81 70 THR A C 1
ATOM 506 O O . THR A 1 70 ? 4.682 -0.700 26.584 1.00 82.81 70 THR A O 1
ATOM 509 N N . VAL A 1 71 ? 3.142 0.430 25.405 1.00 85.81 71 VAL A N 1
ATOM 510 C CA . VAL A 1 71 ? 2.141 0.541 26.474 1.00 85.81 71 VAL A CA 1
ATOM 511 C C . VAL A 1 71 ? 0.737 0.315 25.915 1.00 85.81 71 VAL A C 1
ATOM 513 O O . VAL A 1 71 ? 0.411 0.796 24.833 1.00 85.81 71 VAL A O 1
ATOM 516 N N . SER A 1 72 ? -0.116 -0.411 26.643 1.00 85.06 72 SER A N 1
ATOM 517 C CA . SER A 1 72 ? -1.531 -0.538 26.266 1.00 85.06 72 SER A CA 1
ATOM 518 C C . SER A 1 72 ? -2.328 0.698 26.689 1.00 85.06 72 SER A C 1
ATOM 520 O O . SER A 1 72 ? -2.084 1.267 27.758 1.00 85.06 72 SER A O 1
ATOM 522 N N . LEU A 1 73 ? -3.319 1.116 25.896 1.00 84.19 73 LEU A N 1
ATOM 523 C CA . LEU A 1 73 ? -4.133 2.289 26.236 1.00 84.19 73 LEU A CA 1
ATOM 524 C C . LEU A 1 73 ? -4.873 2.159 27.589 1.00 84.19 73 LEU A C 1
ATOM 526 O O . LEU A 1 73 ? -4.886 3.137 28.342 1.00 84.19 73 LEU A O 1
ATOM 530 N N . PRO A 1 74 ? -5.444 0.995 27.974 1.00 84.62 74 PRO A N 1
ATOM 531 C CA . PRO A 1 74 ? -6.029 0.820 29.305 1.00 84.62 74 PRO A CA 1
ATOM 532 C C . PRO A 1 74 ? -5.006 0.962 30.440 1.00 84.62 74 PRO A C 1
ATOM 534 O O . PRO A 1 74 ? -5.321 1.519 31.495 1.00 84.62 74 PRO A O 1
ATOM 537 N N . GLU A 1 75 ? -3.777 0.478 30.240 1.00 87.19 75 GLU A N 1
ATOM 538 C CA . GLU A 1 75 ? -2.704 0.629 31.221 1.00 87.19 75 GLU A CA 1
ATOM 539 C C . GLU A 1 75 ? -2.269 2.087 31.362 1.00 87.19 75 GLU A C 1
ATOM 541 O O . GLU A 1 75 ? -2.158 2.570 32.491 1.00 87.19 75 GLU A O 1
ATOM 546 N N . LEU A 1 76 ? -2.074 2.785 30.241 1.00 89.94 76 LEU A N 1
ATOM 547 C CA . LEU A 1 76 ? -1.724 4.204 30.213 1.00 89.94 76 LEU A CA 1
ATOM 548 C C . LEU A 1 76 ? -2.792 5.048 30.917 1.00 89.94 76 LEU A C 1
ATOM 550 O O . LEU A 1 76 ? -2.473 5.856 31.785 1.00 89.94 76 LEU A O 1
ATOM 554 N N . ALA A 1 77 ? -4.068 4.804 30.612 1.00 89.94 77 ALA A N 1
ATOM 555 C CA . ALA A 1 77 ? -5.192 5.496 31.236 1.00 89.94 77 ALA A CA 1
ATOM 556 C C . ALA A 1 77 ? -5.222 5.303 32.759 1.00 89.94 77 ALA A C 1
ATOM 558 O O . ALA A 1 77 ? -5.411 6.260 33.508 1.00 89.94 77 ALA A O 1
ATOM 559 N N . ARG A 1 78 ? -4.967 4.073 33.225 1.00 94.19 78 ARG A N 1
ATOM 560 C CA . ARG A 1 78 ? -4.873 3.753 34.653 1.00 94.19 78 ARG A CA 1
ATOM 561 C C . ARG A 1 78 ? -3.686 4.453 35.324 1.00 94.19 78 ARG A C 1
ATOM 563 O O . ARG A 1 78 ? -3.868 4.966 36.422 1.00 94.19 78 ARG A O 1
ATOM 570 N N . LYS A 1 79 ? -2.507 4.492 34.689 1.00 93.75 79 LYS A N 1
ATOM 571 C CA . LYS A 1 79 ? -1.321 5.203 35.214 1.00 93.75 79 LYS A CA 1
ATOM 572 C C . LYS A 1 79 ? -1.554 6.714 35.301 1.00 93.75 79 LYS A C 1
ATOM 574 O O . LYS A 1 79 ? -1.186 7.323 36.296 1.00 93.75 79 LYS A O 1
ATOM 579 N N . ALA A 1 80 ? -2.223 7.290 34.304 1.00 93.25 80 ALA A N 1
ATOM 580 C CA . ALA A 1 80 ? -2.562 8.711 34.255 1.00 93.25 80 ALA A CA 1
ATOM 581 C C . ALA A 1 80 ? -3.7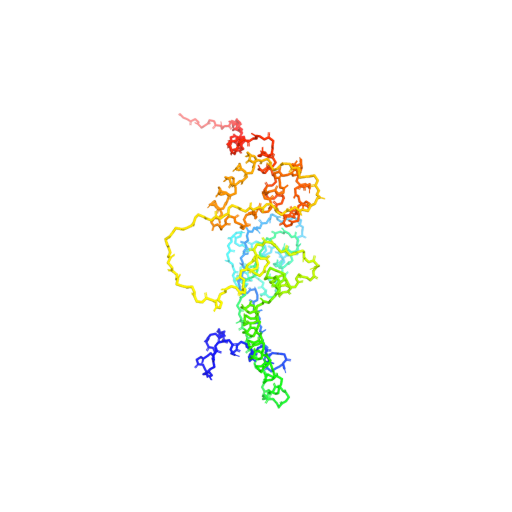82 9.096 35.120 1.00 93.25 80 ALA A C 1
ATOM 583 O O . ALA A 1 80 ? -4.066 10.279 35.299 1.00 93.25 80 ALA A O 1
ATOM 584 N N . GLY A 1 81 ? -4.533 8.120 35.645 1.00 93.44 81 GLY A N 1
ATOM 585 C CA . GLY A 1 81 ? -5.741 8.369 36.437 1.00 93.44 81 GLY A CA 1
ATOM 586 C C . GLY A 1 81 ? -6.908 8.956 35.632 1.00 93.44 81 GLY A C 1
ATOM 587 O O . GLY A 1 81 ? -7.737 9.672 36.190 1.00 93.44 81 GLY A O 1
ATOM 588 N N . VAL A 1 82 ? -6.985 8.671 34.328 1.00 92.62 82 VAL A N 1
ATOM 589 C CA . VAL A 1 82 ? -8.026 9.184 33.419 1.00 92.62 82 VAL A CA 1
ATOM 590 C C . VAL A 1 82 ? -8.793 8.045 32.743 1.00 92.62 82 VAL A C 1
ATOM 592 O O . VAL A 1 82 ? -8.414 6.876 32.797 1.00 92.62 82 VAL A O 1
ATOM 595 N N . ARG A 1 83 ? -9.908 8.366 32.077 1.00 86.31 83 ARG A N 1
ATOM 596 C CA . ARG A 1 83 ? -10.654 7.377 31.278 1.00 86.31 83 ARG A CA 1
ATOM 597 C C . ARG A 1 83 ? -9.870 7.013 30.003 1.00 86.31 83 ARG A C 1
ATOM 599 O O . ARG A 1 83 ? -9.241 7.903 29.436 1.00 86.31 83 ARG A O 1
ATOM 606 N N . PRO A 1 84 ? -9.985 5.781 29.462 1.00 82.31 84 PRO A N 1
ATOM 607 C CA . PRO A 1 84 ? -9.277 5.380 28.237 1.00 82.31 84 PRO A CA 1
ATOM 608 C C . PRO A 1 84 ? -9.475 6.319 27.039 1.00 82.31 84 PRO A C 1
ATOM 610 O O . PRO A 1 84 ? -8.516 6.662 26.361 1.00 82.31 84 PRO A O 1
ATOM 613 N N . VAL A 1 85 ? -10.697 6.824 26.837 1.00 77.00 85 VAL A N 1
ATOM 614 C CA . VAL A 1 85 ? -11.009 7.797 25.770 1.00 77.00 85 VAL A CA 1
ATOM 615 C C . VAL A 1 85 ? -10.262 9.127 25.959 1.00 77.00 85 VAL A C 1
ATOM 617 O O . VAL A 1 85 ? -9.860 9.762 24.983 1.00 77.00 85 VAL A O 1
ATOM 620 N N . VAL A 1 86 ? -10.047 9.544 27.211 1.00 83.06 86 VAL A N 1
ATOM 621 C CA . VAL A 1 86 ? -9.303 10.768 27.547 1.00 83.06 86 VAL A CA 1
ATOM 622 C C . VAL A 1 86 ? -7.810 10.544 27.327 1.00 83.06 86 VAL A C 1
ATOM 624 O O . VAL A 1 86 ? -7.177 11.364 26.672 1.00 83.06 86 VAL A O 1
ATOM 627 N N . ALA A 1 87 ? -7.271 9.402 27.771 1.00 86.00 87 ALA A N 1
ATOM 628 C CA . ALA A 1 87 ? -5.879 9.027 27.513 1.00 86.00 87 ALA A CA 1
ATOM 629 C C . ALA A 1 87 ? -5.570 8.976 26.012 1.00 86.00 87 ALA A C 1
ATOM 631 O O . ALA A 1 87 ? -4.555 9.505 25.575 1.00 86.00 87 ALA A O 1
ATOM 632 N N . GLN A 1 88 ? -6.480 8.411 25.215 1.00 85.50 88 GLN A N 1
ATOM 633 C CA . GLN A 1 88 ? -6.353 8.350 23.760 1.00 85.50 88 GLN A CA 1
ATOM 634 C C . GLN A 1 88 ? -6.331 9.747 23.140 1.00 85.50 88 GLN A C 1
ATOM 636 O O . GLN A 1 88 ? -5.467 10.052 22.324 1.00 85.50 88 GLN A O 1
ATOM 641 N N . SER A 1 89 ? -7.277 10.603 23.536 1.00 83.31 89 SER A N 1
ATOM 642 C CA . SER A 1 89 ? -7.385 11.965 23.005 1.00 83.31 89 SER A CA 1
ATOM 643 C C . SER A 1 89 ? -6.168 12.816 23.381 1.00 83.31 89 SER A C 1
ATOM 645 O O . SER A 1 89 ? -5.659 13.560 22.546 1.00 83.31 89 SER A O 1
ATOM 647 N N . ALA A 1 90 ? -5.677 12.679 24.616 1.00 86.12 90 ALA A N 1
ATOM 648 C CA . ALA A 1 90 ? -4.477 13.355 25.096 1.00 86.12 90 ALA A CA 1
ATOM 649 C C . ALA A 1 90 ? -3.219 12.872 24.364 1.00 86.12 90 ALA A C 1
ATOM 651 O O . ALA A 1 90 ? -2.449 13.692 23.877 1.00 86.12 90 ALA A O 1
ATOM 652 N N . LEU A 1 91 ? -3.045 11.557 24.218 1.00 86.56 91 LEU A N 1
ATOM 653 C CA . LEU A 1 91 ? -1.919 10.972 23.496 1.00 86.56 91 LEU A CA 1
ATOM 654 C C . LEU A 1 91 ? -1.911 11.386 22.020 1.00 86.56 91 LEU A C 1
ATOM 656 O O . LEU A 1 91 ? -0.879 11.801 21.504 1.00 86.56 91 LEU A O 1
ATOM 660 N N . PHE A 1 92 ? -3.069 11.356 21.356 1.00 82.44 92 PHE A N 1
ATOM 661 C CA . PHE A 1 92 ? -3.203 11.868 19.994 1.00 82.44 92 PHE A CA 1
ATOM 662 C C . PHE A 1 92 ? -2.801 13.343 19.903 1.00 82.44 92 PHE A C 1
ATOM 664 O O . PHE A 1 92 ? -2.122 13.744 18.961 1.00 82.44 92 PHE A O 1
ATOM 671 N N . ARG A 1 93 ? -3.186 14.156 20.892 1.00 84.38 93 ARG A N 1
ATOM 672 C CA . ARG A 1 93 ? -2.823 15.572 20.918 1.00 84.38 93 ARG A CA 1
ATOM 673 C C . ARG A 1 93 ? -1.318 15.781 21.095 1.00 84.38 93 ARG A C 1
ATOM 675 O O . ARG A 1 93 ? -0.747 16.563 20.346 1.00 84.38 93 ARG A O 1
ATOM 682 N N . LEU A 1 94 ? -0.684 15.035 21.998 1.00 83.50 94 LEU A N 1
ATOM 683 C CA . LEU A 1 94 ? 0.770 15.049 22.195 1.00 83.50 94 LEU A CA 1
ATOM 684 C C . LEU A 1 94 ? 1.533 14.664 20.919 1.00 83.50 94 LEU A C 1
ATOM 686 O O . LEU A 1 94 ? 2.556 15.270 20.617 1.00 83.50 94 LEU A O 1
ATOM 690 N N . MET A 1 95 ? 1.015 13.705 20.146 1.00 85.12 95 MET A N 1
ATOM 691 C CA . MET A 1 95 ? 1.586 13.333 18.846 1.00 85.12 95 MET A CA 1
ATOM 692 C C . MET A 1 95 ? 1.454 14.446 17.805 1.00 85.12 95 MET A C 1
ATOM 694 O O . MET A 1 95 ? 2.399 14.724 17.072 1.00 85.12 95 MET A O 1
ATOM 698 N N . VAL A 1 96 ? 0.287 15.095 17.732 1.00 79.25 96 VAL A N 1
ATOM 699 C CA . VAL A 1 96 ? 0.051 16.226 16.817 1.00 79.25 96 VAL A CA 1
ATOM 700 C C . VAL A 1 96 ? 0.956 17.408 17.153 1.00 79.25 96 VAL A C 1
ATOM 702 O O . VAL A 1 96 ? 1.482 18.047 16.245 1.00 79.25 96 VAL A O 1
ATOM 705 N N . ASP A 1 97 ? 1.147 17.677 18.442 1.00 82.25 97 ASP A N 1
ATOM 706 C CA . ASP A 1 97 ? 1.984 18.772 18.929 1.00 82.25 97 ASP A CA 1
ATOM 707 C C . ASP A 1 97 ? 3.491 18.407 18.913 1.00 82.25 97 ASP A C 1
ATOM 709 O O . ASP A 1 97 ? 4.326 19.231 19.271 1.00 82.25 97 ASP A O 1
ATOM 713 N N . GLY A 1 98 ? 3.855 17.197 18.457 1.00 80.94 98 GLY A N 1
ATOM 714 C CA . GLY A 1 98 ? 5.243 16.755 18.263 1.00 80.94 98 GLY A CA 1
ATOM 715 C C . GLY A 1 98 ? 5.980 16.334 19.537 1.00 80.94 98 GLY A C 1
ATOM 716 O O . GLY A 1 98 ? 7.153 15.985 19.471 1.00 80.94 98 GLY A O 1
ATOM 717 N N . LEU A 1 99 ? 5.296 16.318 20.681 1.00 85.31 99 LEU A N 1
ATOM 718 C CA . LEU A 1 99 ? 5.876 15.996 21.989 1.00 85.31 99 LEU A CA 1
ATOM 719 C C . LEU A 1 99 ? 6.059 14.498 22.212 1.00 85.31 99 LEU A C 1
ATOM 721 O O . LEU A 1 99 ? 6.799 14.083 23.101 1.00 85.31 99 LEU A O 1
ATOM 725 N N . VAL A 1 100 ? 5.351 13.679 21.439 1.00 83.88 100 VAL A N 1
ATOM 726 C CA . VAL A 1 100 ? 5.418 12.222 21.519 1.00 83.88 100 VAL A CA 1
ATOM 727 C C . VAL A 1 100 ? 5.456 11.651 20.109 1.00 83.88 100 VAL A C 1
ATOM 729 O O . VAL A 1 100 ? 4.518 11.839 19.338 1.00 83.88 100 VAL A O 1
ATOM 732 N N . ASP A 1 101 ? 6.498 10.892 19.781 1.00 86.19 101 ASP A N 1
ATOM 733 C CA . ASP A 1 101 ? 6.483 10.014 18.609 1.00 86.19 101 ASP A CA 1
ATOM 734 C C . ASP A 1 101 ? 5.959 8.646 19.042 1.00 86.19 101 ASP A C 1
ATOM 736 O O . ASP A 1 101 ? 6.620 7.917 19.788 1.00 86.19 101 ASP A O 1
ATOM 740 N N . ALA A 1 102 ? 4.750 8.305 18.604 1.00 82.31 102 ALA A N 1
ATOM 741 C CA . ALA A 1 102 ? 4.105 7.049 18.940 1.00 82.31 102 ALA A CA 1
ATOM 742 C C . ALA A 1 102 ? 3.410 6.426 17.727 1.00 82.31 102 ALA A C 1
ATOM 744 O O . ALA A 1 102 ? 2.793 7.103 16.907 1.00 82.31 102 ALA A O 1
ATOM 745 N N . THR A 1 103 ? 3.478 5.101 17.625 1.00 81.88 103 THR A N 1
ATOM 746 C CA . THR A 1 103 ? 2.785 4.315 16.602 1.00 81.88 103 THR A CA 1
ATOM 747 C C . THR A 1 103 ? 1.712 3.453 17.270 1.00 81.88 103 THR A C 1
ATOM 749 O O . THR A 1 103 ? 2.056 2.494 17.968 1.00 81.88 103 THR A O 1
ATOM 752 N N . PRO A 1 104 ? 0.416 3.756 17.070 1.00 76.62 104 PRO A N 1
ATOM 753 C CA . PRO A 1 104 ? -0.666 2.895 17.527 1.00 76.62 104 PRO A CA 1
ATOM 754 C C . PRO A 1 104 ? -0.586 1.529 16.831 1.00 76.62 104 PRO A C 1
ATOM 756 O O . PRO A 1 104 ? -0.508 1.439 15.601 1.00 76.62 104 PRO A O 1
ATOM 759 N N . ARG A 1 105 ? -0.575 0.461 17.623 1.00 70.19 105 ARG A N 1
ATOM 760 C CA . ARG A 1 105 ? -0.586 -0.934 17.190 1.00 70.19 105 ARG A CA 1
ATOM 761 C C . ARG A 1 105 ? -1.920 -1.545 17.595 1.00 70.19 105 ARG A C 1
ATOM 763 O O . ARG A 1 105 ? -2.207 -1.763 18.768 1.00 70.19 105 ARG A O 1
ATOM 770 N N . GLY A 1 106 ? -2.745 -1.823 16.593 1.00 61.97 106 GLY A N 1
ATOM 771 C CA . GLY A 1 106 ? -4.053 -2.419 16.808 1.00 61.97 106 GLY A CA 1
ATOM 772 C C . GLY A 1 106 ? -4.143 -3.883 16.467 1.00 61.97 106 GLY A C 1
ATOM 773 O O . GLY A 1 106 ? -3.483 -4.376 15.555 1.00 61.97 106 GLY A O 1
ATOM 774 N N . SER A 1 107 ? -5.086 -4.539 17.132 1.00 56.19 107 SER A N 1
ATOM 775 C CA . SER A 1 107 ? -5.658 -5.801 16.677 1.00 56.19 107 SER A CA 1
ATOM 776 C C . SER A 1 107 ? -7.158 -5.625 16.410 1.00 56.19 107 SER A C 1
ATOM 778 O O . SER A 1 107 ? -7.773 -4.630 16.803 1.00 56.19 107 SER A O 1
ATOM 780 N N . LEU A 1 108 ? -7.756 -6.565 15.677 1.00 51.12 108 LEU A N 1
ATOM 781 C CA . LEU A 1 108 ? -9.191 -6.569 15.396 1.00 51.12 108 LEU A CA 1
ATOM 782 C C . LEU A 1 108 ? -9.987 -6.788 16.703 1.00 51.12 108 LEU A C 1
ATOM 784 O O . LEU A 1 108 ? -10.073 -7.897 17.212 1.00 51.12 108 LEU A O 1
ATOM 788 N N . ALA A 1 109 ? -10.559 -5.735 17.279 1.00 53.12 109 ALA A N 1
ATOM 789 C CA . ALA A 1 109 ? -11.103 -5.782 18.636 1.00 53.12 109 ALA A CA 1
ATOM 790 C C . ALA A 1 109 ? -12.500 -6.406 18.704 1.00 53.12 109 ALA A C 1
ATOM 792 O O . ALA A 1 109 ? -12.745 -7.266 19.547 1.00 53.12 109 ALA A O 1
ATOM 793 N N . ASP A 1 110 ? -13.387 -6.044 17.773 1.00 55.16 110 ASP A N 1
ATOM 794 C CA . ASP A 1 110 ? -14.771 -6.517 17.759 1.00 55.16 110 ASP A CA 1
ATOM 795 C C . ASP A 1 110 ? -15.245 -6.814 16.334 1.00 55.16 110 ASP A C 1
ATOM 797 O O . ASP A 1 110 ? -15.178 -5.961 15.449 1.00 55.16 110 ASP A O 1
ATOM 801 N N . ILE A 1 111 ? -15.792 -8.014 16.127 1.00 54.25 111 ILE A N 1
ATOM 802 C CA . ILE A 1 111 ? -16.619 -8.333 14.960 1.00 54.25 111 ILE A CA 1
ATOM 803 C C . ILE A 1 111 ? -18.070 -8.230 15.421 1.00 54.25 111 ILE A C 1
ATOM 805 O O . ILE A 1 111 ? -18.536 -9.060 16.204 1.00 54.25 111 ILE A O 1
ATOM 809 N N . ARG A 1 112 ? -18.791 -7.210 14.950 1.00 57.16 112 ARG A N 1
ATOM 810 C CA . ARG A 1 112 ? -20.235 -7.086 15.175 1.00 57.16 112 ARG A CA 1
ATOM 811 C C . ARG A 1 112 ? -20.968 -7.568 13.937 1.00 57.16 112 ARG A C 1
ATOM 813 O O . ARG A 1 112 ? -20.882 -6.951 12.880 1.00 57.16 112 ARG A O 1
ATOM 820 N N . LEU A 1 113 ? -21.695 -8.666 14.085 1.00 59.34 113 LEU A N 1
ATOM 821 C CA . LEU A 1 113 ? -22.653 -9.115 13.085 1.00 59.34 113 LEU A CA 1
ATOM 822 C C . LEU A 1 113 ? -23.943 -8.324 13.286 1.00 59.34 113 LEU A C 1
ATOM 824 O O . LEU A 1 113 ? -24.474 -8.286 14.401 1.00 59.34 113 LEU A O 1
ATOM 828 N N . LYS A 1 114 ? -24.462 -7.689 12.233 1.00 57.78 114 LYS A N 1
ATOM 829 C CA . LYS A 1 114 ? -25.842 -7.208 12.281 1.00 57.78 114 LYS A CA 1
ATOM 830 C C . LYS A 1 114 ? -26.748 -8.434 12.282 1.00 57.78 114 LYS A C 1
ATOM 832 O O . LYS A 1 114 ? -26.605 -9.328 11.461 1.00 57.78 114 LYS A O 1
ATOM 837 N N . THR A 1 115 ? -27.674 -8.482 13.229 1.00 53.75 115 THR A N 1
ATOM 838 C CA . THR A 1 115 ? -28.568 -9.626 13.465 1.00 53.75 115 THR A CA 1
ATOM 839 C C . THR A 1 115 ? -29.687 -9.767 12.424 1.00 53.75 115 THR A C 1
ATOM 841 O O . THR A 1 115 ? -30.520 -10.662 12.544 1.00 53.75 115 THR A O 1
ATOM 844 N N . GLY A 1 116 ? -29.708 -8.921 11.389 1.00 57.44 116 GLY A N 1
ATOM 845 C CA . GLY A 1 116 ? -30.503 -9.154 10.187 1.00 57.44 116 GLY A CA 1
ATOM 846 C C . GLY A 1 116 ? -29.773 -10.157 9.299 1.00 57.44 116 GLY A C 1
ATOM 847 O O . GLY A 1 116 ? -28.604 -9.954 8.987 1.00 57.44 116 GLY A O 1
ATOM 848 N N . GLY A 1 117 ? -30.427 -11.262 8.945 1.00 62.78 117 GLY A N 1
ATOM 849 C CA . GLY A 1 117 ? -29.825 -12.300 8.107 1.00 62.78 117 GLY A CA 1
ATOM 850 C C . GLY A 1 117 ? -29.302 -11.774 6.763 1.00 62.78 117 GLY A C 1
ATOM 851 O O . GLY A 1 117 ? -29.676 -10.700 6.305 1.00 62.78 117 GLY A O 1
ATOM 852 N N . LEU A 1 118 ? -28.439 -12.567 6.126 1.00 68.69 118 LEU A N 1
ATOM 853 C CA . LEU A 1 118 ? -27.888 -12.314 4.793 1.00 68.69 118 LEU A CA 1
ATOM 854 C C . LEU A 1 118 ? -29.026 -12.312 3.752 1.00 68.69 118 LEU A C 1
ATOM 856 O O . LEU A 1 118 ? -29.506 -13.384 3.376 1.00 68.69 118 LEU A O 1
ATOM 860 N N . ASP A 1 119 ? -29.482 -11.129 3.335 1.00 79.88 119 ASP A N 1
ATOM 861 C CA . ASP A 1 119 ? -30.524 -10.976 2.315 1.00 79.88 119 ASP A CA 1
ATOM 862 C C . ASP A 1 119 ? -30.026 -11.356 0.908 1.00 79.88 119 ASP A C 1
ATOM 864 O O . ASP A 1 119 ? -28.835 -11.587 0.671 1.00 79.88 119 ASP A O 1
ATOM 868 N N . ASP A 1 120 ? -30.959 -11.493 -0.036 1.00 81.00 120 ASP A N 1
ATOM 869 C CA . ASP A 1 120 ? -30.647 -11.982 -1.382 1.00 81.00 120 ASP A CA 1
ATOM 870 C C . ASP A 1 120 ? -29.822 -10.983 -2.204 1.00 81.00 120 ASP A C 1
ATOM 872 O O . ASP A 1 120 ? -29.004 -11.398 -3.030 1.00 81.00 120 ASP A O 1
ATOM 876 N N . GLU A 1 121 ? -29.965 -9.684 -1.936 1.00 78.50 121 GLU A N 1
ATOM 877 C CA . GLU A 1 121 ? -29.147 -8.633 -2.546 1.00 78.50 121 GLU A CA 1
ATOM 878 C C . GLU A 1 121 ? -27.684 -8.753 -2.098 1.00 78.50 121 GLU A C 1
ATOM 880 O O . GLU A 1 121 ? -26.774 -8.851 -2.928 1.00 78.50 121 GLU A O 1
ATOM 885 N N . SER A 1 122 ? -27.456 -8.863 -0.788 1.00 74.56 122 SER A N 1
ATOM 886 C CA . SER A 1 122 ? -26.133 -9.047 -0.194 1.00 74.56 122 SER A CA 1
ATOM 887 C C . SER A 1 122 ? -25.503 -10.373 -0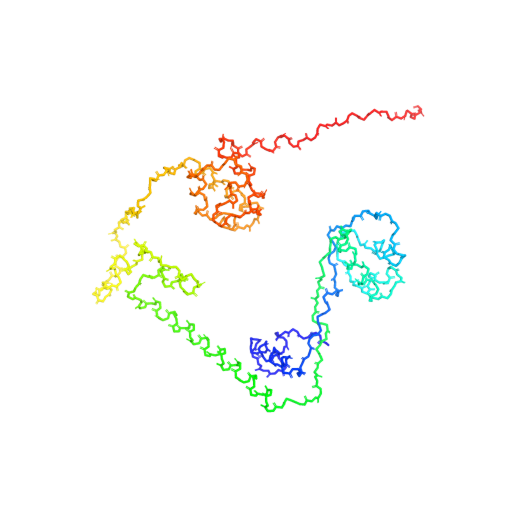.621 1.00 74.56 122 SER A C 1
ATOM 889 O O . SER A 1 122 ? -24.316 -10.411 -0.957 1.00 74.56 122 SER A O 1
ATOM 891 N N . ARG A 1 123 ? -26.289 -11.463 -0.694 1.00 80.62 123 ARG A N 1
ATOM 892 C CA . ARG A 1 123 ? -25.843 -12.743 -1.282 1.00 80.62 123 ARG A CA 1
ATOM 893 C C . ARG A 1 123 ? -25.385 -12.562 -2.722 1.00 80.62 123 ARG A C 1
ATOM 895 O O . ARG A 1 123 ? -24.322 -13.063 -3.090 1.00 80.62 123 ARG A O 1
ATOM 902 N N . GLY A 1 124 ? -26.170 -11.851 -3.529 1.00 80.44 124 GLY A N 1
ATOM 903 C CA . GLY A 1 124 ? -25.860 -11.569 -4.927 1.00 80.44 124 GLY A CA 1
ATOM 904 C C . GLY A 1 124 ? -24.561 -10.780 -5.088 1.00 80.44 124 GLY A C 1
ATOM 905 O O . GLY A 1 124 ? -23.705 -11.162 -5.891 1.00 80.44 124 GLY A O 1
ATOM 906 N N . ALA A 1 125 ? -24.371 -9.732 -4.284 1.00 75.88 125 ALA A N 1
ATOM 907 C CA . ALA A 1 125 ? -23.168 -8.903 -4.299 1.00 75.88 125 ALA A CA 1
ATOM 908 C C . ALA A 1 125 ? -21.907 -9.705 -3.937 1.00 75.88 125 ALA A C 1
ATOM 910 O O . ALA A 1 125 ? -20.915 -9.679 -4.672 1.00 75.88 125 ALA A O 1
ATOM 911 N N . ILE A 1 126 ? -21.963 -10.485 -2.853 1.00 75.94 126 ILE A N 1
ATOM 912 C CA . ILE A 1 126 ? -20.853 -11.341 -2.413 1.00 75.94 126 ILE A CA 1
ATOM 913 C C . ILE A 1 126 ? -20.531 -12.404 -3.473 1.00 75.94 126 ILE A C 1
ATOM 915 O O . ILE A 1 126 ? -19.367 -12.587 -3.841 1.00 75.94 126 ILE A O 1
ATOM 919 N N . ALA A 1 127 ? -21.549 -13.067 -4.030 1.00 82.44 127 ALA A N 1
ATOM 920 C CA . ALA A 1 127 ? -21.367 -14.069 -5.079 1.00 82.44 127 ALA A CA 1
ATOM 921 C C . ALA A 1 127 ? -20.755 -13.473 -6.360 1.00 82.44 127 ALA A C 1
ATOM 923 O O . ALA A 1 127 ? -19.908 -14.106 -6.994 1.00 82.44 127 ALA A O 1
ATOM 924 N N . SER A 1 128 ? -21.149 -12.253 -6.737 1.00 77.38 128 SER A N 1
ATOM 925 C CA . SER A 1 128 ? -20.575 -11.533 -7.879 1.00 77.38 128 SER A CA 1
ATOM 926 C C . SER A 1 128 ? -19.085 -11.246 -7.679 1.00 77.38 128 SER A C 1
ATOM 928 O O . SER A 1 128 ? -18.283 -11.469 -8.587 1.00 77.38 128 SER A O 1
ATOM 930 N N . ARG A 1 129 ? -18.676 -10.846 -6.468 1.00 75.31 129 ARG A N 1
ATOM 931 C CA . ARG A 1 129 ? -17.259 -10.609 -6.140 1.00 75.31 129 ARG A CA 1
ATOM 932 C C . ARG A 1 129 ? -16.420 -11.877 -6.194 1.00 75.31 129 ARG A C 1
ATOM 934 O O . ARG A 1 129 ? -15.340 -11.853 -6.782 1.00 75.31 129 ARG A O 1
ATOM 941 N N . LEU A 1 130 ? -16.928 -12.985 -5.653 1.00 78.44 130 LEU A N 1
ATOM 942 C CA . LEU A 1 130 ? -16.254 -14.282 -5.758 1.00 78.44 130 LEU A CA 1
ATOM 943 C C . LEU A 1 130 ? -16.049 -14.679 -7.227 1.00 78.44 130 LEU A C 1
ATOM 945 O O . LEU A 1 130 ? -14.927 -14.989 -7.624 1.00 78.44 130 LEU A O 1
ATOM 949 N N . LYS A 1 131 ? -17.093 -14.563 -8.060 1.00 81.75 131 LYS A N 1
ATOM 950 C CA . LYS A 1 131 ? -17.000 -14.824 -9.509 1.00 81.75 131 LYS A CA 1
ATOM 951 C C . LYS A 1 131 ? -16.014 -13.890 -10.214 1.00 81.75 131 LYS A C 1
ATOM 953 O O . LYS A 1 131 ? -15.252 -14.347 -11.061 1.00 81.75 131 LYS A O 1
ATOM 958 N N . SER A 1 132 ? -16.015 -12.602 -9.870 1.00 75.12 132 SER A N 1
ATOM 959 C CA . SER A 1 132 ? -15.101 -11.607 -10.441 1.00 75.12 132 SER A CA 1
ATOM 960 C C . SER A 1 132 ? -13.641 -11.941 -10.132 1.00 75.12 132 SER A C 1
ATOM 962 O O . SER A 1 132 ? -12.803 -11.896 -11.026 1.00 75.12 132 SER A O 1
ATOM 964 N N . ARG A 1 133 ? -13.334 -12.378 -8.904 1.00 76.00 133 ARG A N 1
ATOM 965 C CA . ARG A 1 133 ? -11.979 -12.807 -8.529 1.00 76.00 133 ARG A CA 1
ATOM 966 C C . ARG A 1 133 ? -11.548 -14.068 -9.274 1.00 76.00 133 ARG A C 1
ATOM 968 O O . ARG A 1 133 ? -10.429 -14.105 -9.774 1.00 76.00 133 ARG A O 1
ATOM 975 N N . THR A 1 134 ? -12.422 -15.070 -9.392 1.00 77.38 134 THR A N 1
ATOM 976 C CA . THR A 1 134 ? -12.142 -16.262 -10.211 1.00 77.38 134 THR A CA 1
ATOM 977 C C . THR A 1 134 ? -11.853 -15.866 -11.656 1.00 77.38 134 THR A C 1
ATOM 979 O O . THR A 1 134 ? -10.866 -16.316 -12.229 1.00 77.38 134 THR A O 1
ATOM 982 N N . ARG A 1 135 ? -12.663 -14.969 -12.229 1.00 78.81 135 ARG A N 1
ATOM 983 C CA . ARG A 1 135 ? -12.449 -14.442 -13.580 1.00 78.81 135 ARG A CA 1
ATOM 984 C C . ARG A 1 135 ? -11.117 -13.700 -13.704 1.00 78.81 135 ARG A C 1
ATOM 986 O O . ARG A 1 135 ? -10.366 -13.998 -14.619 1.00 78.81 135 ARG A O 1
ATOM 993 N N . ALA A 1 136 ? -10.793 -12.819 -12.760 1.00 77.00 136 ALA A N 1
ATOM 994 C CA . ALA A 1 136 ? -9.525 -12.094 -12.739 1.00 77.00 136 ALA A CA 1
ATOM 995 C C . ALA A 1 136 ? -8.314 -13.038 -12.631 1.00 77.00 136 ALA A C 1
ATOM 997 O O . ALA A 1 136 ? 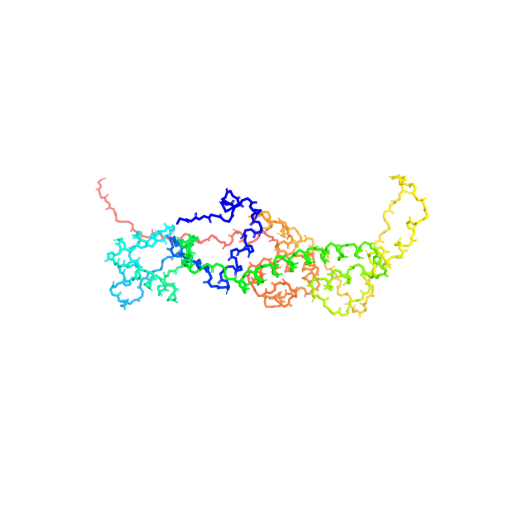-7.304 -12.808 -13.288 1.00 77.00 136 ALA A O 1
ATOM 998 N N . ALA A 1 137 ? -8.415 -14.122 -11.854 1.00 76.81 137 ALA A N 1
ATOM 999 C CA . ALA A 1 137 ? -7.368 -15.140 -11.768 1.00 76.81 137 ALA A CA 1
ATOM 1000 C C . ALA A 1 137 ? -7.170 -15.873 -13.108 1.00 76.81 137 ALA A C 1
ATOM 1002 O O . ALA A 1 137 ? -6.037 -16.058 -13.548 1.00 76.81 137 ALA A O 1
ATOM 1003 N N . TYR A 1 138 ? -8.257 -16.227 -13.801 1.00 85.19 138 TYR A N 1
ATOM 1004 C CA . TYR A 1 138 ? -8.167 -16.771 -15.159 1.00 85.19 138 TYR A CA 1
ATOM 1005 C C . TYR A 1 138 ? -7.591 -15.759 -16.155 1.00 85.19 138 TYR A C 1
ATOM 1007 O O . TYR A 1 138 ? -6.762 -16.128 -16.983 1.00 85.19 138 TYR A O 1
ATOM 1015 N N . ASP A 1 139 ? -7.971 -14.485 -16.063 1.00 83.38 139 ASP A N 1
ATOM 1016 C CA . ASP A 1 139 ? -7.433 -13.430 -16.924 1.00 83.38 139 ASP A CA 1
ATOM 1017 C C . ASP A 1 139 ? -5.919 -13.230 -16.696 1.00 83.38 139 ASP A C 1
ATOM 1019 O O . ASP A 1 139 ? -5.171 -13.027 -17.656 1.00 83.38 139 ASP A O 1
ATOM 1023 N N . GLN A 1 140 ? -5.430 -13.378 -15.458 1.00 85.75 140 GLN A N 1
ATOM 1024 C CA . GLN A 1 140 ? -3.992 -13.391 -15.156 1.00 85.75 140 GLN A CA 1
ATOM 1025 C C . GLN A 1 140 ? -3.275 -14.581 -15.806 1.00 85.75 140 GLN A C 1
ATOM 1027 O O . GLN A 1 140 ? -2.238 -14.383 -16.439 1.00 85.75 140 GLN A O 1
ATOM 1032 N N . ILE A 1 141 ? -3.837 -15.793 -15.720 1.00 89.31 141 ILE A N 1
ATOM 1033 C CA . ILE A 1 141 ? -3.277 -16.982 -16.391 1.00 89.31 141 ILE A CA 1
ATOM 1034 C C . ILE A 1 141 ? -3.195 -16.747 -17.902 1.00 89.31 141 ILE A C 1
ATOM 1036 O O . ILE A 1 141 ? -2.133 -16.921 -18.494 1.00 89.31 141 ILE A O 1
ATOM 1040 N N . ARG A 1 142 ? -4.276 -16.258 -18.518 1.00 88.44 142 ARG A N 1
ATOM 1041 C CA . ARG A 1 142 ? -4.305 -15.945 -19.956 1.00 88.44 142 ARG A CA 1
ATOM 1042 C C . ARG A 1 142 ? -3.293 -14.874 -20.349 1.00 88.44 142 ARG A C 1
ATOM 1044 O O . ARG A 1 142 ? -2.764 -14.900 -21.458 1.00 88.44 142 ARG A O 1
ATOM 1051 N N . THR A 1 143 ? -3.010 -13.932 -19.453 1.00 88.62 143 THR A N 1
ATOM 1052 C CA . THR A 1 143 ? -1.970 -12.920 -19.672 1.00 88.62 143 THR A CA 1
ATOM 1053 C C . THR A 1 143 ? -0.585 -13.565 -19.735 1.00 88.62 143 THR A C 1
ATOM 1055 O O . THR A 1 143 ? 0.192 -13.253 -20.636 1.00 88.62 143 THR A O 1
ATOM 1058 N N . VAL A 1 144 ? -0.295 -14.516 -18.842 1.00 91.25 144 VAL A N 1
ATOM 1059 C CA . VAL A 1 144 ? 0.960 -15.286 -18.867 1.00 91.25 144 VAL A CA 1
ATOM 1060 C C . VAL A 1 144 ? 1.044 -16.163 -20.117 1.00 91.25 144 VAL A C 1
ATOM 1062 O O . VAL A 1 144 ? 2.077 -16.162 -20.778 1.00 91.25 144 VAL A O 1
ATOM 1065 N N . GLU A 1 145 ? -0.032 -16.856 -20.494 1.00 91.19 145 GLU A N 1
ATOM 1066 C CA . GLU A 1 145 ? -0.082 -17.635 -21.742 1.00 91.19 145 GLU A CA 1
ATOM 1067 C C . GLU A 1 145 ? 0.234 -16.752 -22.954 1.00 91.19 145 GLU A C 1
ATOM 1069 O O . GLU A 1 145 ? 1.120 -17.076 -23.744 1.00 91.19 145 GLU A O 1
ATOM 1074 N N . THR A 1 146 ? -0.411 -15.585 -23.040 1.00 88.81 146 THR A N 1
ATOM 1075 C CA . THR A 1 146 ? -0.163 -14.603 -24.105 1.00 88.81 146 THR A CA 1
ATOM 1076 C C . THR A 1 146 ? 1.298 -14.171 -24.131 1.00 88.81 146 THR A C 1
ATOM 1078 O O . THR A 1 146 ? 1.875 -14.071 -25.212 1.00 88.81 146 THR A O 1
ATOM 1081 N N . TYR A 1 147 ? 1.911 -13.952 -22.960 1.00 91.81 147 TYR A N 1
ATOM 1082 C CA . TYR A 1 147 ? 3.324 -13.599 -22.859 1.00 91.81 147 TYR A CA 1
ATOM 1083 C C . TYR A 1 147 ? 4.219 -14.654 -23.516 1.00 91.81 147 TYR A C 1
ATOM 1085 O O . TYR A 1 147 ? 5.159 -14.296 -24.219 1.00 91.81 147 TYR A O 1
ATOM 1093 N N . THR A 1 148 ? 3.937 -15.947 -23.341 1.00 89.06 148 THR A N 1
ATOM 1094 C CA . THR A 1 148 ? 4.790 -17.013 -23.900 1.00 89.06 148 THR A CA 1
ATOM 1095 C C . THR A 1 148 ? 4.836 -17.004 -25.428 1.00 89.06 148 THR A C 1
ATOM 1097 O O . THR A 1 148 ? 5.908 -17.206 -25.996 1.00 89.06 148 THR A O 1
ATOM 1100 N N . THR A 1 149 ? 3.723 -16.663 -26.083 1.00 87.94 149 THR A N 1
ATOM 1101 C CA . THR A 1 149 ? 3.559 -16.705 -27.544 1.00 87.94 149 THR A CA 1
ATOM 1102 C C . THR A 1 149 ? 3.623 -15.325 -28.206 1.00 87.94 149 THR A C 1
ATOM 1104 O O . THR A 1 149 ? 3.048 -15.126 -29.277 1.00 87.94 149 THR A O 1
ATOM 1107 N N . LEU A 1 150 ? 4.251 -14.334 -27.564 1.00 89.38 150 LEU A N 1
ATOM 1108 C CA . LEU A 1 150 ? 4.320 -12.979 -28.111 1.00 89.38 150 LEU A CA 1
ATOM 1109 C C . LEU A 1 150 ? 5.071 -12.937 -29.445 1.00 89.38 150 LEU A C 1
ATOM 1111 O O . LEU A 1 150 ? 6.197 -13.407 -29.555 1.00 89.38 150 LEU A O 1
ATOM 1115 N N . SER A 1 151 ? 4.467 -12.260 -30.421 1.00 87.88 151 SER A N 1
ATOM 1116 C CA . SER A 1 151 ? 5.106 -11.860 -31.680 1.00 87.88 151 SER A CA 1
ATOM 1117 C C . SER A 1 151 ? 5.596 -10.404 -31.658 1.00 87.88 151 SER A C 1
ATOM 1119 O O . SER A 1 151 ? 5.990 -9.860 -32.685 1.00 87.88 151 SER A O 1
ATOM 1121 N N . THR A 1 152 ? 5.519 -9.740 -30.502 1.00 87.94 152 THR A N 1
ATOM 1122 C CA . THR A 1 152 ? 5.947 -8.351 -30.276 1.00 87.94 152 THR A CA 1
ATOM 1123 C C . THR A 1 152 ? 6.953 -8.275 -29.125 1.00 87.94 152 THR A C 1
ATOM 1125 O O . THR A 1 152 ? 7.168 -9.249 -28.402 1.00 87.94 152 THR A O 1
ATOM 1128 N N . CYS A 1 153 ? 7.611 -7.122 -28.957 1.00 88.38 153 CYS A N 1
ATOM 1129 C CA . CYS A 1 153 ? 8.660 -6.926 -27.955 1.00 88.38 153 CYS A CA 1
ATOM 1130 C C . CYS A 1 153 ? 8.195 -7.335 -26.543 1.00 88.38 153 CYS A C 1
ATOM 1132 O O . CYS A 1 153 ? 7.302 -6.717 -25.956 1.00 88.38 153 CYS A O 1
ATOM 1134 N N . ARG A 1 154 ? 8.854 -8.340 -25.945 1.00 90.06 154 ARG A N 1
ATOM 1135 C CA . ARG A 1 154 ? 8.502 -8.841 -24.602 1.00 90.06 154 ARG A CA 1
ATOM 1136 C C . ARG A 1 154 ? 8.615 -7.767 -23.520 1.00 90.06 154 ARG A C 1
ATOM 1138 O O . ARG A 1 154 ? 7.796 -7.723 -22.606 1.00 90.06 154 ARG A O 1
ATOM 1145 N N . ARG A 1 155 ? 9.622 -6.891 -23.619 1.00 90.50 155 ARG A N 1
ATOM 1146 C CA . ARG A 1 155 ? 9.834 -5.791 -22.662 1.00 90.50 155 ARG A CA 1
ATOM 1147 C C . ARG A 1 155 ? 8.679 -4.798 -22.696 1.00 90.50 155 ARG A C 1
ATOM 1149 O O . ARG A 1 155 ? 8.203 -4.378 -21.652 1.00 90.50 155 ARG A O 1
ATOM 1156 N N . GLU A 1 156 ? 8.239 -4.440 -23.892 1.00 88.25 156 GLU A N 1
ATOM 1157 C CA . GLU A 1 156 ? 7.133 -3.512 -24.101 1.00 88.25 156 GLU A CA 1
ATOM 1158 C C . GLU A 1 156 ? 5.819 -4.083 -23.542 1.00 88.25 156 GLU A C 1
ATOM 1160 O O . GLU A 1 156 ? 5.072 -3.378 -22.868 1.00 88.25 156 GLU A O 1
ATOM 1165 N N . HIS A 1 157 ? 5.571 -5.385 -23.733 1.00 89.69 157 HIS A N 1
ATOM 1166 C CA . HIS A 1 157 ? 4.421 -6.067 -23.134 1.00 89.69 157 HIS A CA 1
ATOM 1167 C C . HIS A 1 157 ? 4.446 -6.026 -21.598 1.00 89.69 157 HIS A C 1
ATOM 1169 O O . HIS A 1 157 ? 3.428 -5.719 -20.980 1.00 89.69 157 HIS A O 1
ATOM 1175 N N . LEU A 1 158 ? 5.600 -6.296 -20.975 1.00 90.69 158 LEU A N 1
ATOM 1176 C CA . LEU A 1 158 ? 5.743 -6.228 -19.515 1.00 90.69 158 LEU A CA 1
ATOM 1177 C C . LEU A 1 158 ? 5.510 -4.814 -18.981 1.00 90.69 158 LEU A C 1
ATOM 1179 O O . LEU A 1 158 ? 4.821 -4.647 -17.979 1.00 90.69 158 LEU A O 1
ATOM 1183 N N . LEU A 1 159 ? 6.045 -3.797 -19.656 1.00 87.94 159 LEU A N 1
ATOM 1184 C CA . LEU A 1 159 ? 5.844 -2.401 -19.271 1.00 87.94 159 LEU A CA 1
ATOM 1185 C C . LEU A 1 159 ? 4.355 -2.037 -19.289 1.00 87.94 159 LEU A C 1
ATOM 1187 O O . LEU A 1 159 ? 3.829 -1.576 -18.275 1.00 87.94 159 LEU A O 1
ATOM 1191 N N . ARG A 1 160 ? 3.639 -2.390 -20.363 1.00 85.44 160 ARG A N 1
ATOM 1192 C CA . ARG A 1 160 ? 2.186 -2.180 -20.444 1.00 85.44 160 ARG A CA 1
ATOM 1193 C C . ARG A 1 160 ? 1.407 -2.949 -19.387 1.00 85.44 160 ARG A C 1
ATOM 1195 O O . ARG A 1 160 ? 0.456 -2.406 -18.833 1.00 85.44 160 ARG A O 1
ATOM 1202 N N . HIS A 1 161 ? 1.804 -4.185 -19.088 1.00 87.62 161 HIS A N 1
ATOM 1203 C CA . HIS A 1 161 ? 1.171 -4.987 -18.041 1.00 87.62 161 HIS A CA 1
ATOM 1204 C C . HIS A 1 161 ? 1.221 -4.290 -16.670 1.00 87.62 161 HIS A C 1
ATOM 1206 O O . HIS A 1 161 ? 0.239 -4.323 -15.932 1.00 87.62 161 HIS A O 1
ATOM 1212 N N . PHE A 1 162 ? 2.327 -3.606 -16.356 1.00 89.19 162 PHE A N 1
ATOM 1213 C CA . PHE A 1 162 ? 2.489 -2.831 -15.120 1.00 89.19 162 PHE A CA 1
ATOM 1214 C C . PHE A 1 162 ? 2.019 -1.367 -15.224 1.00 89.19 162 PHE A C 1
ATOM 1216 O O . PHE A 1 162 ? 2.218 -0.597 -14.285 1.00 89.19 162 PHE A O 1
ATOM 1223 N N . GLY A 1 163 ? 1.358 -0.990 -16.324 1.00 81.75 163 GLY A N 1
ATOM 1224 C CA . GLY A 1 163 ? 0.745 0.329 -16.503 1.00 81.75 163 GLY A CA 1
ATOM 1225 C C . GLY A 1 163 ? 1.659 1.402 -17.097 1.00 81.75 163 GLY A C 1
ATOM 1226 O O . GLY A 1 163 ? 1.273 2.568 -17.119 1.00 81.75 163 GLY A O 1
ATOM 1227 N N . ASP A 1 164 ? 2.839 1.035 -17.594 1.00 82.69 164 ASP A N 1
ATOM 1228 C CA . ASP A 1 164 ? 3.699 1.936 -18.361 1.00 82.69 164 ASP A CA 1
ATOM 1229 C C . ASP A 1 164 ? 3.286 1.886 -19.841 1.00 82.69 164 ASP A C 1
ATOM 1231 O O . ASP A 1 164 ? 3.554 0.920 -20.562 1.00 82.69 164 ASP A O 1
ATOM 1235 N N . THR A 1 165 ? 2.521 2.895 -20.262 1.00 81.38 165 THR A N 1
ATOM 1236 C CA . THR A 1 165 ? 1.888 2.964 -21.588 1.00 81.38 165 THR A CA 1
ATOM 1237 C C . THR A 1 165 ? 2.610 3.888 -22.565 1.00 81.38 165 THR A C 1
ATOM 1239 O O . THR A 1 165 ? 2.070 4.160 -23.637 1.00 81.38 165 THR A O 1
ATOM 1242 N N . GLU A 1 166 ? 3.788 4.405 -22.208 1.00 82.38 166 GLU A N 1
ATOM 1243 C CA . GLU A 1 166 ? 4.591 5.223 -23.120 1.00 82.38 166 GLU A CA 1
ATOM 1244 C C . GLU A 1 166 ? 5.046 4.400 -24.340 1.00 82.38 166 GLU A C 1
ATOM 1246 O O . GLU A 1 166 ? 5.172 3.174 -24.283 1.00 82.38 166 GLU A O 1
ATOM 1251 N N . GLU A 1 167 ? 5.267 5.062 -25.478 1.00 71.56 167 GLU A N 1
ATOM 1252 C CA . GLU A 1 167 ? 5.837 4.398 -26.651 1.00 71.56 167 GLU A CA 1
ATOM 1253 C C . GLU A 1 167 ? 7.294 4.019 -26.369 1.00 71.56 167 GLU A C 1
ATOM 1255 O O . GLU A 1 167 ? 8.150 4.873 -26.134 1.00 71.56 167 GLU A O 1
ATOM 1260 N N . VAL A 1 168 ? 7.583 2.716 -26.392 1.00 70.62 168 VAL A N 1
ATOM 1261 C CA . VAL A 1 168 ? 8.914 2.179 -26.103 1.00 70.62 168 VAL A CA 1
ATOM 1262 C C . VAL A 1 168 ? 9.523 1.654 -27.395 1.00 70.62 168 VAL A C 1
ATOM 1264 O O . VAL A 1 168 ? 8.925 0.826 -28.079 1.00 70.62 168 VAL A O 1
ATOM 1267 N N . ALA A 1 169 ? 10.736 2.103 -27.718 1.00 69.00 169 ALA A N 1
ATOM 1268 C CA . ALA A 1 169 ? 11.498 1.531 -28.823 1.00 69.00 169 ALA A CA 1
ATOM 1269 C C . ALA A 1 169 ? 11.746 0.019 -28.599 1.00 69.00 169 ALA A C 1
ATOM 1271 O O . ALA A 1 169 ? 11.829 -0.426 -27.446 1.00 69.00 169 ALA A O 1
ATOM 1272 N N . PRO A 1 170 ? 11.916 -0.782 -29.671 1.00 70.12 170 PRO A N 1
ATOM 1273 C CA . PRO A 1 170 ? 12.274 -2.192 -29.550 1.00 70.12 170 PRO A CA 1
ATOM 1274 C C . PRO A 1 170 ? 13.479 -2.373 -28.627 1.00 70.12 170 PRO A C 1
ATOM 1276 O O . PRO A 1 170 ? 14.478 -1.665 -28.744 1.00 70.12 170 PRO A O 1
ATOM 1279 N N . CYS A 1 171 ? 13.400 -3.323 -27.696 1.00 84.25 171 CYS A N 1
ATOM 1280 C CA . CYS A 1 171 ? 14.408 -3.436 -26.641 1.00 84.25 171 CYS A CA 1
ATOM 1281 C C . CYS A 1 171 ? 15.774 -3.940 -27.133 1.00 84.25 171 CYS A C 1
ATOM 1283 O O . CYS A 1 171 ? 16.730 -3.890 -26.364 1.00 84.25 171 CYS A O 1
ATOM 1285 N N . ALA A 1 172 ? 15.826 -4.471 -28.362 1.00 77.38 172 ALA A N 1
ATOM 1286 C CA . ALA A 1 172 ? 16.974 -5.120 -29.005 1.00 77.38 172 ALA A CA 1
ATOM 1287 C C . ALA A 1 172 ? 17.693 -6.174 -28.138 1.00 77.38 172 ALA A C 1
ATOM 1289 O O . ALA A 1 172 ? 18.883 -6.414 -28.307 1.00 77.38 172 ALA A O 1
ATOM 1290 N N . GLY A 1 173 ? 16.976 -6.794 -27.197 1.00 80.50 173 GLY A N 1
ATOM 1291 C CA . GLY A 1 173 ? 17.564 -7.745 -26.250 1.00 80.50 173 GLY A CA 1
ATOM 1292 C C . GLY A 1 173 ? 16.620 -8.845 -25.771 1.00 80.50 173 GLY A C 1
ATOM 1293 O O . GLY A 1 173 ? 16.964 -9.562 -24.841 1.00 80.50 173 GLY A O 1
ATOM 1294 N N . CYS A 1 174 ? 15.427 -8.973 -26.359 1.00 87.00 174 CYS A N 1
ATOM 1295 C CA . CYS A 1 174 ? 14.586 -10.159 -26.176 1.00 87.00 174 CYS A CA 1
ATOM 1296 C C . CYS A 1 174 ? 14.600 -11.003 -27.449 1.00 87.00 174 CYS A C 1
ATOM 1298 O O . CYS A 1 174 ? 14.736 -10.446 -28.535 1.00 87.00 174 CYS A O 1
ATOM 1300 N N . ASP A 1 175 ? 14.400 -12.308 -27.303 1.00 87.88 175 ASP A N 1
ATOM 1301 C CA . ASP A 1 175 ? 14.227 -13.299 -28.376 1.00 87.88 175 ASP A CA 1
ATOM 1302 C C . ASP A 1 175 ? 13.361 -12.807 -29.551 1.00 87.88 175 ASP A C 1
ATOM 1304 O O . ASP A 1 175 ? 13.726 -13.002 -30.705 1.00 87.88 175 ASP A O 1
ATOM 1308 N N . VAL A 1 176 ? 12.247 -12.114 -29.293 1.00 86.06 176 VAL A N 1
ATOM 1309 C CA . VAL A 1 176 ? 11.386 -11.566 -30.357 1.00 86.06 176 VAL A CA 1
ATOM 1310 C C . VAL A 1 176 ? 12.081 -10.434 -31.120 1.00 86.06 176 VAL A C 1
ATOM 1312 O O . VAL A 1 176 ? 12.071 -10.419 -32.346 1.00 86.06 176 VAL A O 1
ATOM 1315 N N . CYS A 1 177 ? 12.718 -9.490 -30.421 1.00 83.81 177 CYS A N 1
ATOM 1316 C CA . CYS A 1 177 ? 13.455 -8.394 -31.063 1.00 83.81 177 CYS A CA 1
ATOM 1317 C C . CYS A 1 177 ? 14.767 -8.853 -31.716 1.00 83.81 177 CYS A C 1
ATOM 1319 O O . CYS A 1 177 ? 15.247 -8.179 -32.623 1.00 83.81 177 CYS A O 1
ATOM 1321 N N . LEU A 1 178 ? 15.341 -9.962 -31.247 1.00 84.75 178 LEU A N 1
ATOM 1322 C CA . LEU A 1 178 ? 16.524 -10.604 -31.821 1.00 84.75 178 LEU A CA 1
ATOM 1323 C C . LEU A 1 178 ? 16.170 -11.532 -32.998 1.00 84.75 178 LEU A C 1
ATOM 1325 O O . LEU A 1 178 ? 17.060 -11.952 -33.729 1.00 84.75 178 LEU A O 1
ATOM 1329 N N . GLY A 1 179 ? 14.881 -11.830 -33.208 1.00 81.19 179 GLY A N 1
ATOM 1330 C CA . GLY A 1 179 ? 14.403 -12.721 -34.270 1.00 81.19 179 GLY A CA 1
ATOM 1331 C C . GLY A 1 179 ? 14.561 -14.217 -33.967 1.00 81.19 179 GLY A C 1
ATOM 1332 O O . GLY A 1 179 ? 14.366 -15.047 -34.850 1.00 81.19 179 GLY A O 1
ATOM 1333 N N . GLU A 1 180 ? 14.883 -14.577 -32.726 1.00 76.06 180 GLU A N 1
ATOM 1334 C CA . GLU A 1 180 ? 15.139 -15.950 -32.269 1.00 76.06 180 GLU A CA 1
ATOM 1335 C C . GLU A 1 180 ? 13.842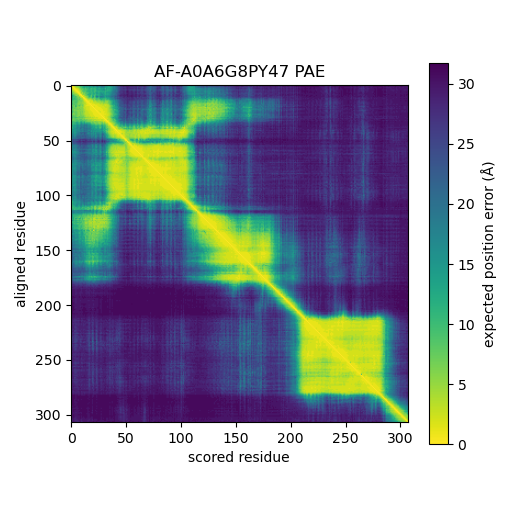 -16.719 -31.959 1.00 76.06 180 GLU A C 1
ATOM 1337 O O . GLU A 1 180 ? 13.803 -17.945 -32.054 1.00 7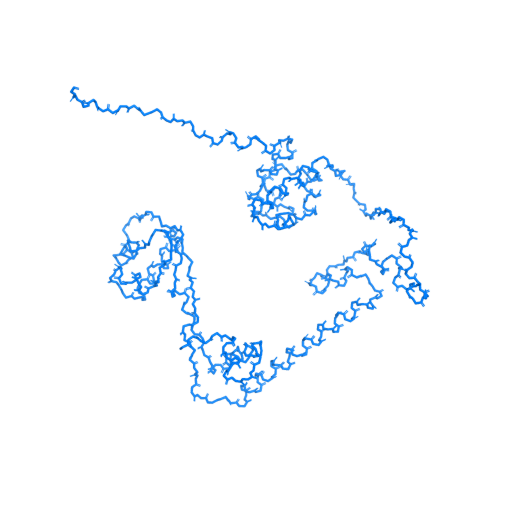6.06 180 GLU A O 1
ATOM 1342 N N . ALA A 1 181 ? 12.752 -16.006 -31.653 1.00 63.78 181 ALA A N 1
ATOM 1343 C CA . ALA A 1 181 ? 11.472 -16.596 -31.244 1.00 63.78 181 ALA A CA 1
ATOM 1344 C C . ALA A 1 181 ? 10.798 -17.478 -32.320 1.00 63.78 181 ALA A C 1
ATOM 1346 O O . ALA A 1 181 ? 9.966 -18.318 -31.990 1.00 63.78 181 ALA A O 1
ATOM 1347 N N . HIS A 1 182 ? 11.167 -17.323 -33.597 1.00 56.12 182 HIS A N 1
ATOM 1348 C CA . HIS A 1 182 ? 10.628 -18.112 -34.714 1.00 56.12 182 HIS A CA 1
ATOM 1349 C C . HIS A 1 182 ? 11.510 -19.306 -35.122 1.00 56.12 182 HIS A C 1
ATOM 1351 O O . HIS A 1 182 ? 11.112 -20.085 -35.984 1.00 56.12 182 HIS A O 1
ATOM 1357 N N . ALA A 1 183 ? 12.700 -19.465 -34.531 1.00 52.78 183 ALA A N 1
ATOM 1358 C CA . ALA A 1 183 ? 13.635 -20.535 -34.894 1.00 52.78 183 ALA A CA 1
ATOM 1359 C C . ALA A 1 183 ? 13.398 -21.852 -34.125 1.00 52.78 183 ALA A C 1
ATOM 1361 O O . ALA A 1 183 ? 13.930 -22.890 -34.512 1.00 52.78 183 ALA A O 1
ATOM 1362 N N . ALA A 1 184 ? 12.590 -21.830 -33.059 1.00 52.53 184 ALA A N 1
ATOM 1363 C CA . ALA A 1 184 ? 12.416 -22.958 -32.138 1.00 52.53 184 ALA A CA 1
ATOM 1364 C C . ALA A 1 184 ? 11.609 -24.151 -32.700 1.00 52.53 184 ALA A C 1
ATOM 1366 O O . ALA A 1 184 ? 11.643 -25.227 -32.106 1.00 52.53 184 ALA A O 1
ATOM 1367 N N . ASP A 1 185 ? 10.944 -24.005 -33.853 1.00 48.56 185 ASP A N 1
ATOM 1368 C CA . ASP A 1 185 ? 10.175 -25.095 -34.482 1.00 48.56 185 ASP A CA 1
ATOM 1369 C C . ASP A 1 185 ? 11.020 -26.010 -35.393 1.00 48.56 185 ASP A C 1
ATOM 1371 O O . ASP A 1 185 ? 10.552 -27.058 -35.842 1.00 48.56 185 ASP A O 1
ATOM 1375 N N . ALA A 1 186 ? 12.289 -25.674 -35.645 1.00 49.28 186 ALA A N 1
ATOM 1376 C CA . ALA A 1 186 ? 13.223 -26.560 -36.335 1.00 49.28 186 ALA A CA 1
ATOM 1377 C C . ALA A 1 186 ? 14.039 -27.343 -35.297 1.00 49.28 186 ALA A C 1
ATOM 1379 O O . ALA A 1 186 ? 15.115 -26.913 -34.896 1.00 49.28 186 ALA A O 1
ATOM 1380 N N . GLY A 1 187 ? 13.477 -28.471 -34.847 1.00 54.75 187 GLY A N 1
ATOM 1381 C CA . GLY A 1 187 ? 14.008 -29.388 -33.828 1.00 54.75 187 GLY A CA 1
ATOM 1382 C C . GLY A 1 187 ? 15.504 -29.262 -33.525 1.00 54.75 187 GLY A C 1
ATOM 1383 O O . GLY A 1 187 ? 16.342 -29.803 -34.245 1.00 54.75 187 GLY A O 1
ATOM 1384 N N . ALA A 1 188 ? 15.829 -28.587 -32.423 1.00 43.56 188 ALA A N 1
ATOM 1385 C CA . ALA A 1 188 ? 17.194 -28.449 -31.941 1.00 43.56 188 ALA A CA 1
ATOM 1386 C C . ALA A 1 188 ? 17.404 -29.315 -30.693 1.00 43.56 188 ALA A C 1
ATOM 1388 O O . ALA A 1 188 ? 16.835 -29.081 -29.627 1.00 43.56 188 ALA A O 1
ATOM 1389 N N . SER A 1 189 ? 18.243 -30.336 -30.860 1.00 43.22 189 SER A N 1
ATOM 1390 C CA . SER A 1 189 ? 18.935 -31.038 -29.781 1.00 43.22 189 SER A CA 1
ATOM 1391 C C . SER A 1 189 ? 19.695 -30.023 -28.925 1.00 43.22 189 SER A C 1
ATOM 1393 O O . SER A 1 189 ? 20.501 -29.256 -29.452 1.00 43.22 189 SER A O 1
ATOM 1395 N N . TRP A 1 190 ? 19.454 -30.018 -27.616 1.00 42.59 190 TRP A N 1
ATOM 1396 C CA . TRP A 1 190 ? 20.181 -29.191 -26.654 1.00 42.59 190 TRP A CA 1
ATOM 1397 C C . TRP A 1 190 ? 21.560 -29.806 -26.379 1.00 42.59 190 TRP A C 1
ATOM 1399 O O . TRP A 1 190 ? 21.819 -30.332 -25.306 1.00 42.59 190 TRP A O 1
ATOM 1409 N N . ASP A 1 191 ? 22.467 -29.769 -27.351 1.00 42.00 191 ASP A N 1
ATOM 1410 C CA . ASP A 1 191 ? 23.862 -30.119 -27.079 1.00 42.00 191 ASP A CA 1
ATOM 1411 C C . ASP A 1 191 ? 24.550 -28.903 -26.435 1.00 42.00 191 ASP A C 1
ATOM 1413 O O . ASP A 1 191 ? 24.877 -27.914 -27.088 1.00 42.00 191 ASP A O 1
ATOM 1417 N N . THR A 1 192 ? 24.703 -28.932 -25.110 1.00 49.72 192 THR A N 1
ATOM 1418 C CA . THR A 1 192 ? 25.209 -27.832 -24.263 1.00 49.72 192 THR A CA 1
ATOM 1419 C C . THR A 1 192 ? 26.732 -27.693 -24.267 1.00 49.72 192 THR A C 1
ATOM 1421 O O . THR A 1 192 ? 27.326 -27.216 -23.299 1.00 49.72 192 THR A O 1
ATOM 1424 N N . SER A 1 193 ? 27.400 -28.060 -25.358 1.00 51.88 193 SER A N 1
ATOM 1425 C CA . SER A 1 193 ? 28.844 -27.887 -25.468 1.00 51.88 193 SER A CA 1
ATOM 1426 C C . SER A 1 193 ? 29.213 -27.028 -26.670 1.00 51.88 193 SER A C 1
ATOM 1428 O O . SER A 1 193 ? 29.160 -27.470 -27.811 1.00 51.88 193 SER A O 1
ATOM 1430 N N . SER A 1 194 ? 29.698 -25.826 -26.352 1.00 49.75 194 SER A N 1
ATOM 1431 C CA . SER A 1 194 ? 30.487 -24.929 -27.208 1.00 49.75 194 SER A CA 1
ATOM 1432 C C . SER A 1 194 ? 29.720 -23.907 -28.058 1.00 49.75 194 SER A C 1
ATOM 1434 O O . SER A 1 194 ? 29.586 -24.056 -29.266 1.00 49.75 194 SER A O 1
ATOM 1436 N N . ALA A 1 195 ? 29.371 -22.772 -27.442 1.00 40.53 195 ALA A N 1
ATOM 1437 C CA . ALA A 1 195 ? 29.445 -21.461 -28.098 1.00 40.53 195 ALA A CA 1
ATOM 1438 C C . ALA A 1 195 ? 29.614 -20.344 -27.042 1.00 40.53 195 ALA A C 1
ATOM 1440 O O . ALA A 1 195 ? 28.835 -20.296 -26.088 1.00 40.53 195 ALA A O 1
ATOM 1441 N N . PRO A 1 196 ? 30.618 -19.453 -27.160 1.00 44.47 196 PRO A N 1
ATOM 1442 C CA . PRO A 1 196 ? 30.718 -18.274 -26.306 1.00 44.47 196 PRO A CA 1
ATOM 1443 C C . PRO A 1 196 ? 29.594 -17.288 -26.655 1.00 44.47 196 PRO A C 1
ATOM 1445 O O . PRO A 1 196 ? 29.317 -17.043 -27.828 1.00 44.47 196 PRO A O 1
ATOM 1448 N N . LEU A 1 197 ?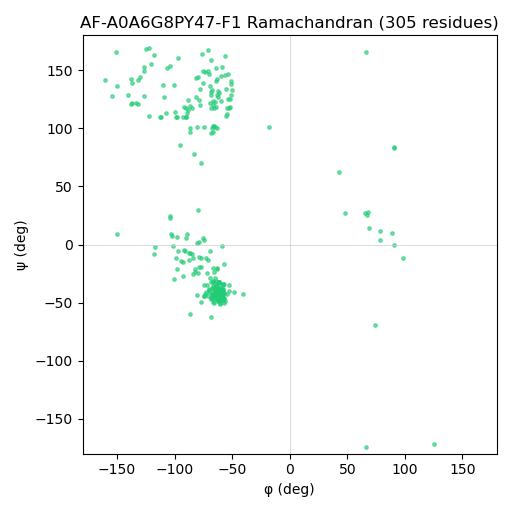 28.955 -16.728 -25.625 1.00 44.75 197 LEU A N 1
ATOM 1449 C CA . LEU A 1 197 ? 27.923 -15.696 -25.753 1.00 44.75 197 LEU A CA 1
ATOM 1450 C C . LEU A 1 197 ? 28.439 -14.544 -26.640 1.00 44.75 197 LEU A C 1
ATOM 1452 O O . LEU A 1 197 ? 29.498 -13.988 -26.326 1.00 44.75 197 LEU A O 1
ATOM 1456 N N . PRO A 1 198 ? 27.737 -14.150 -27.721 1.00 41.03 198 PRO A N 1
ATOM 1457 C CA . PRO A 1 198 ? 28.124 -12.972 -28.478 1.00 41.03 198 PRO A CA 1
ATOM 1458 C C . PRO A 1 198 ? 27.932 -11.731 -27.600 1.00 41.03 198 PRO A C 1
ATOM 1460 O O . PRO A 1 198 ? 26.859 -11.487 -27.046 1.00 41.03 198 PRO A O 1
ATOM 1463 N N . GLY A 1 199 ? 29.020 -10.973 -27.442 1.00 40.12 199 GLY A N 1
ATOM 1464 C CA . GLY A 1 199 ? 29.050 -9.721 -26.699 1.00 40.12 199 GLY A CA 1
ATOM 1465 C C . GLY A 1 199 ? 28.008 -8.740 -27.229 1.00 40.12 199 GLY A C 1
ATOM 1466 O O . GLY A 1 199 ? 27.873 -8.555 -28.438 1.00 40.12 199 GLY A O 1
ATOM 1467 N N . GLY A 1 200 ? 27.267 -8.131 -26.302 1.00 35.00 200 GLY A N 1
ATOM 1468 C CA . GLY A 1 200 ? 26.209 -7.177 -26.604 1.00 35.00 200 GLY A CA 1
ATOM 1469 C C . GLY A 1 200 ? 26.711 -6.034 -27.482 1.00 35.00 200 GLY A C 1
ATOM 1470 O O . GLY A 1 200 ? 27.580 -5.260 -27.079 1.00 35.00 200 GLY A O 1
ATOM 1471 N N . ALA A 1 201 ? 26.144 -5.932 -28.682 1.00 36.25 201 ALA A N 1
ATOM 1472 C CA . ALA A 1 201 ? 26.271 -4.755 -29.525 1.00 36.25 201 ALA A CA 1
ATOM 1473 C C . ALA A 1 201 ? 25.469 -3.585 -28.911 1.00 36.25 201 ALA A C 1
ATOM 1475 O O . ALA A 1 201 ? 24.432 -3.811 -28.280 1.00 36.25 201 ALA A O 1
ATOM 1476 N N . PRO A 1 202 ? 25.932 -2.333 -29.064 1.00 41.38 202 PRO A N 1
ATOM 1477 C CA . PRO A 1 202 ? 25.370 -1.193 -28.358 1.00 41.38 202 PRO A CA 1
ATOM 1478 C C . PRO A 1 202 ? 24.060 -0.726 -29.007 1.00 41.38 202 PRO A C 1
ATOM 1480 O O . PRO A 1 202 ? 23.972 -0.533 -30.218 1.00 41.38 202 PRO A O 1
ATOM 1483 N N . LEU A 1 203 ? 23.048 -0.488 -28.174 1.00 43.47 203 LEU A N 1
ATOM 1484 C CA . LEU A 1 203 ? 21.830 0.236 -28.534 1.00 43.47 203 LEU A CA 1
ATOM 1485 C C . LEU A 1 203 ? 22.184 1.704 -28.822 1.00 43.47 203 LEU A C 1
ATOM 1487 O O . LEU A 1 203 ? 22.399 2.493 -27.902 1.00 43.47 203 LEU A O 1
ATOM 1491 N N . ALA A 1 204 ? 22.259 2.072 -30.098 1.00 37.44 204 ALA A N 1
ATOM 1492 C CA . ALA A 1 204 ? 22.430 3.453 -30.525 1.00 37.44 204 ALA A CA 1
ATOM 1493 C C . ALA A 1 204 ? 21.070 4.167 -30.587 1.00 37.44 204 ALA A C 1
ATOM 1495 O O . ALA A 1 204 ? 20.224 3.818 -31.403 1.00 37.44 204 ALA A O 1
ATOM 1496 N N . ASN A 1 205 ? 20.891 5.205 -29.767 1.00 39.28 205 ASN A N 1
ATOM 1497 C CA . ASN A 1 205 ? 20.017 6.335 -30.076 1.00 39.28 205 ASN A CA 1
ATOM 1498 C C . ASN A 1 205 ? 20.736 7.623 -29.652 1.00 39.28 205 ASN A C 1
ATOM 1500 O O . ASN A 1 205 ? 21.162 7.767 -28.508 1.00 39.28 205 ASN A O 1
ATOM 1504 N N . GLY A 1 206 ? 20.945 8.508 -30.630 1.00 41.91 206 GLY A N 1
ATOM 1505 C CA . GLY A 1 206 ? 21.861 9.646 -30.589 1.00 41.91 206 GLY A CA 1
ATOM 1506 C C . GLY A 1 206 ? 21.513 10.737 -29.577 1.00 41.91 206 GLY A C 1
ATOM 1507 O O . GLY A 1 206 ? 20.741 11.645 -29.863 1.00 41.91 206 GLY A O 1
ATOM 1508 N N . ALA A 1 207 ? 22.216 10.707 -28.453 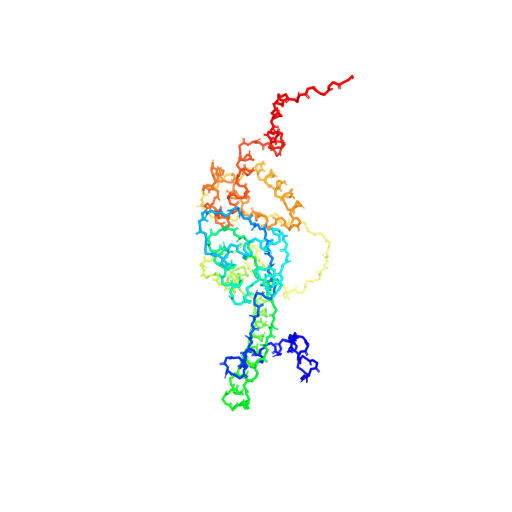1.00 34.88 207 ALA A N 1
ATOM 1509 C CA . ALA A 1 207 ? 22.693 11.880 -27.731 1.00 34.88 207 ALA A CA 1
ATOM 1510 C C . ALA A 1 207 ? 24.208 11.680 -27.546 1.00 34.88 207 ALA A C 1
ATOM 1512 O O . ALA A 1 207 ? 24.633 10.523 -27.476 1.00 34.88 207 ALA A O 1
ATOM 1513 N N . PRO A 1 208 ? 25.047 12.733 -27.497 1.00 35.19 208 PRO A N 1
ATOM 1514 C CA . PRO A 1 208 ? 26.458 12.553 -27.176 1.00 35.19 208 PRO A CA 1
ATOM 1515 C C . PRO A 1 208 ? 26.540 11.812 -25.838 1.00 35.19 208 PRO A C 1
ATOM 1517 O O . PRO A 1 208 ? 26.112 12.329 -24.806 1.00 35.19 208 PRO A O 1
ATOM 1520 N N . ILE A 1 209 ? 26.998 10.558 -25.881 1.00 43.94 209 ILE A N 1
ATOM 1521 C CA . ILE A 1 209 ? 27.164 9.727 -24.696 1.00 43.94 209 ILE A CA 1
ATOM 1522 C C . ILE A 1 209 ? 28.286 10.398 -23.918 1.00 43.94 209 ILE A C 1
ATOM 1524 O O . ILE A 1 209 ? 29.452 10.262 -24.272 1.00 43.94 209 ILE A O 1
ATOM 1528 N N . ALA A 1 210 ? 27.935 11.171 -22.891 1.00 51.06 210 ALA A N 1
ATOM 1529 C CA . ALA A 1 210 ? 28.895 11.499 -21.855 1.00 51.06 210 ALA A CA 1
ATOM 1530 C C . ALA A 1 210 ? 29.423 10.153 -21.344 1.00 51.06 210 ALA A C 1
ATOM 1532 O O . ALA A 1 210 ? 28.644 9.334 -20.841 1.00 51.06 210 ALA A O 1
ATOM 1533 N N . GLU A 1 211 ? 30.701 9.885 -21.619 1.00 65.94 211 GLU A N 1
ATOM 1534 C CA . GLU A 1 211 ? 31.350 8.617 -21.309 1.00 65.94 211 GLU A CA 1
ATOM 1535 C C . GLU A 1 211 ? 31.101 8.283 -19.839 1.00 65.94 211 GLU A C 1
ATOM 1537 O O . GLU A 1 211 ? 31.280 9.121 -18.951 1.00 65.94 211 GLU A O 1
ATOM 1542 N N . ILE A 1 212 ? 30.612 7.067 -19.588 1.00 71.62 212 ILE A N 1
ATOM 1543 C CA . ILE A 1 212 ? 30.428 6.589 -18.223 1.00 71.62 212 ILE A CA 1
ATOM 1544 C C . ILE A 1 212 ? 31.819 6.516 -17.605 1.00 71.62 212 ILE A C 1
ATOM 1546 O O . ILE A 1 212 ? 32.675 5.766 -18.071 1.00 71.62 212 ILE A O 1
ATOM 1550 N N . ASP A 1 213 ? 32.028 7.287 -16.544 1.00 81.94 213 ASP A N 1
ATOM 1551 C CA . ASP A 1 213 ? 33.227 7.189 -15.726 1.00 81.94 213 ASP A CA 1
ATOM 1552 C C . ASP A 1 213 ? 33.226 5.826 -15.016 1.00 81.94 213 ASP A C 1
ATOM 1554 O O . ASP A 1 213 ? 32.538 5.624 -14.007 1.00 81.94 213 ASP A O 1
ATOM 1558 N N . GLY A 1 214 ? 33.935 4.863 -15.611 1.00 82.06 214 GLY A N 1
ATOM 1559 C CA . GLY A 1 214 ? 33.995 3.480 -15.138 1.00 82.06 214 GLY A CA 1
ATOM 1560 C C . GLY A 1 214 ? 34.634 3.355 -13.756 1.00 82.06 214 GLY A C 1
ATOM 1561 O O . GLY A 1 214 ? 34.225 2.511 -12.962 1.00 82.06 214 GLY A O 1
ATOM 1562 N N . GLU A 1 215 ? 35.574 4.241 -13.424 1.00 86.75 215 GLU A N 1
ATOM 1563 C CA . GLU A 1 215 ? 36.213 4.264 -12.110 1.00 86.75 215 GLU A CA 1
ATOM 1564 C C . GLU A 1 215 ? 35.237 4.753 -11.032 1.00 86.75 215 GLU A C 1
ATOM 1566 O O . GLU A 1 215 ? 35.118 4.149 -9.963 1.00 86.75 215 GLU A O 1
ATOM 1571 N N . LEU A 1 216 ? 34.485 5.822 -11.306 1.00 87.38 216 LEU A N 1
ATOM 1572 C CA . LEU A 1 216 ? 33.413 6.277 -10.419 1.00 87.38 216 LEU A CA 1
ATOM 1573 C C . LEU A 1 216 ? 32.308 5.221 -10.281 1.00 87.38 216 LEU A C 1
ATOM 1575 O O . LEU A 1 216 ? 31.808 4.998 -9.179 1.00 87.38 216 LEU A O 1
ATOM 1579 N N . PHE A 1 217 ? 31.956 4.536 -11.370 1.00 88.94 217 PHE A N 1
ATOM 1580 C CA . PHE A 1 217 ? 30.947 3.479 -11.347 1.00 88.94 217 PHE A CA 1
ATOM 1581 C C . PHE A 1 217 ? 31.341 2.321 -10.419 1.00 88.94 217 PHE A C 1
ATOM 1583 O O . PHE A 1 217 ? 30.535 1.905 -9.584 1.00 88.94 217 PHE A O 1
ATOM 1590 N N . GLU A 1 218 ? 32.583 1.839 -10.498 1.00 88.81 218 GLU A N 1
ATOM 1591 C CA . GLU A 1 218 ? 33.061 0.767 -9.618 1.00 88.81 218 GLU A CA 1
ATOM 1592 C C . GLU A 1 218 ? 33.156 1.215 -8.152 1.00 88.81 218 GLU A C 1
ATOM 1594 O O . GLU A 1 218 ? 32.777 0.464 -7.248 1.00 88.81 218 GLU A O 1
ATOM 1599 N N . ARG A 1 219 ? 33.538 2.472 -7.889 1.00 90.88 219 ARG A N 1
ATOM 1600 C CA . ARG A 1 219 ? 33.511 3.042 -6.528 1.00 90.88 219 ARG A CA 1
ATOM 1601 C C . ARG A 1 219 ? 32.096 3.093 -5.952 1.00 90.88 219 ARG A C 1
ATOM 1603 O O . ARG A 1 219 ? 31.873 2.662 -4.819 1.00 90.88 219 ARG A O 1
ATOM 1610 N N . LEU A 1 220 ? 31.122 3.540 -6.743 1.00 92.00 220 LEU A N 1
ATOM 1611 C CA . LEU A 1 220 ? 29.708 3.545 -6.358 1.00 92.00 220 LEU A CA 1
ATOM 1612 C C . LEU A 1 220 ? 29.157 2.126 -6.161 1.00 92.00 220 LEU A C 1
ATOM 1614 O O . LEU A 1 220 ? 28.360 1.888 -5.251 1.00 92.00 220 LEU A O 1
ATOM 1618 N N . ARG A 1 221 ? 29.589 1.163 -6.985 1.00 90.62 221 ARG A N 1
ATOM 1619 C CA . ARG A 1 221 ? 29.215 -0.251 -6.859 1.00 90.62 221 ARG A CA 1
ATOM 1620 C C . ARG A 1 221 ? 29.722 -0.845 -5.546 1.00 90.62 221 ARG A C 1
ATOM 1622 O O . ARG A 1 221 ? 28.948 -1.523 -4.866 1.00 90.62 221 ARG A O 1
ATOM 1629 N N . GLY A 1 222 ? 30.977 -0.570 -5.193 1.00 89.75 222 GLY A N 1
ATOM 1630 C CA . GLY A 1 222 ? 31.587 -0.980 -3.927 1.00 89.75 222 GLY A CA 1
ATOM 1631 C C . GLY A 1 222 ? 30.856 -0.387 -2.724 1.00 89.75 222 GLY A C 1
ATOM 1632 O O . GLY A 1 222 ? 30.397 -1.132 -1.857 1.00 89.75 222 GLY A O 1
ATOM 1633 N N . TRP A 1 223 ? 30.645 0.932 -2.728 1.00 95.00 223 TRP A N 1
ATOM 1634 C CA . TRP A 1 223 ? 29.897 1.639 -1.682 1.00 95.00 223 TRP A CA 1
ATOM 1635 C C . TRP A 1 223 ? 28.476 1.093 -1.500 1.00 95.00 223 TRP A C 1
ATOM 1637 O O . TRP A 1 223 ? 28.057 0.792 -0.383 1.00 95.00 223 TRP A O 1
ATOM 1647 N N . ARG A 1 224 ? 27.744 0.869 -2.599 1.00 94.50 224 ARG A N 1
ATOM 1648 C CA . ARG A 1 224 ? 26.396 0.286 -2.548 1.00 94.50 224 ARG A CA 1
ATOM 1649 C C . ARG A 1 224 ? 26.407 -1.096 -1.894 1.00 94.50 224 ARG A C 1
ATOM 1651 O O . ARG A 1 224 ? 25.476 -1.431 -1.168 1.00 94.50 224 ARG A O 1
ATOM 1658 N N . GLY A 1 225 ? 27.434 -1.901 -2.166 1.00 90.31 225 GLY A N 1
ATOM 1659 C CA . GLY A 1 225 ? 27.615 -3.210 -1.540 1.00 90.31 225 GLY A CA 1
ATOM 1660 C C . GLY A 1 225 ? 27.848 -3.122 -0.029 1.00 90.31 225 GLY A C 1
ATOM 1661 O O . GLY A 1 225 ? 27.293 -3.930 0.711 1.00 90.31 225 GLY A O 1
ATOM 1662 N N . GLU A 1 226 ? 28.623 -2.137 0.429 1.00 91.75 226 GLU A N 1
ATOM 1663 C CA . GLU A 1 226 ? 28.838 -1.835 1.855 1.00 91.75 226 GLU A CA 1
ATOM 1664 C C . GLU A 1 226 ? 27.519 -1.473 2.550 1.00 91.75 226 GLU A C 1
ATOM 1666 O O . GLU A 1 226 ? 27.149 -2.087 3.549 1.00 91.75 226 GLU A O 1
ATOM 1671 N N . GLN A 1 227 ? 26.762 -0.548 1.956 1.00 90.75 227 GLN A N 1
ATOM 1672 C CA . GLN A 1 227 ? 25.481 -0.072 2.485 1.00 90.75 227 GLN A CA 1
ATOM 1673 C C . GLN A 1 227 ? 24.402 -1.161 2.515 1.00 90.75 227 GLN A C 1
ATOM 1675 O O . GLN A 1 227 ? 23.605 -1.249 3.444 1.00 90.75 227 GLN A O 1
ATOM 1680 N N . ALA A 1 228 ? 24.377 -2.024 1.500 1.00 86.69 228 ALA A N 1
ATOM 1681 C CA . ALA A 1 228 ? 23.462 -3.157 1.440 1.00 86.69 228 ALA A CA 1
ATOM 1682 C C . ALA A 1 228 ? 23.746 -4.172 2.557 1.00 86.69 228 ALA A C 1
ATOM 1684 O O . ALA A 1 228 ? 22.823 -4.643 3.224 1.00 86.69 228 ALA A O 1
ATOM 1685 N N . ARG A 1 229 ? 25.035 -4.463 2.796 1.00 90.00 229 ARG A N 1
ATOM 1686 C CA . ARG A 1 229 ? 25.484 -5.334 3.888 1.00 90.00 229 ARG A CA 1
ATOM 1687 C C . ARG A 1 229 ? 25.142 -4.749 5.256 1.00 90.00 229 ARG A C 1
ATOM 1689 O O . ARG A 1 229 ? 24.605 -5.480 6.080 1.00 90.00 229 ARG A O 1
ATOM 1696 N N . SER A 1 230 ? 25.411 -3.462 5.488 1.00 88.12 230 SER A N 1
ATOM 1697 C CA . SER A 1 230 ? 25.143 -2.818 6.783 1.00 88.12 230 SER A CA 1
ATOM 1698 C C . SER A 1 230 ? 23.650 -2.766 7.121 1.00 88.12 230 SER A C 1
ATOM 1700 O O . SER A 1 230 ? 23.277 -2.914 8.280 1.00 88.12 230 SER A O 1
ATOM 1702 N N . GLN A 1 231 ? 22.792 -2.615 6.110 1.00 85.62 231 GLN A N 1
ATOM 1703 C CA . GLN A 1 231 ? 21.336 -2.545 6.271 1.00 85.62 231 GLN A CA 1
ATOM 1704 C C . GLN A 1 231 ? 20.641 -3.915 6.164 1.00 85.62 231 GLN A C 1
ATOM 1706 O O . GLN A 1 231 ? 19.429 -3.993 6.351 1.00 85.62 231 GLN A O 1
ATOM 1711 N N . GLY A 1 232 ? 21.368 -4.994 5.846 1.00 82.00 232 GLY A N 1
ATOM 1712 C CA . GLY A 1 232 ? 20.800 -6.339 5.690 1.00 82.00 232 GLY A CA 1
ATOM 1713 C C . GLY A 1 232 ? 19.817 -6.476 4.519 1.00 82.00 232 GLY A C 1
ATOM 1714 O O . GLY A 1 232 ? 18.917 -7.313 4.566 1.00 82.00 232 GLY A O 1
ATOM 1715 N N . VAL A 1 233 ? 19.961 -5.657 3.473 1.00 82.19 233 VAL A N 1
ATOM 1716 C CA . VAL A 1 233 ? 19.054 -5.620 2.311 1.00 82.19 233 VAL A CA 1
ATOM 1717 C C . VAL A 1 233 ? 19.799 -5.913 1.004 1.00 82.19 233 VAL A C 1
ATOM 1719 O O . VAL A 1 233 ? 20.996 -5.651 0.905 1.00 82.19 233 VAL A O 1
ATOM 1722 N N . PRO A 1 234 ? 19.127 -6.415 -0.050 1.00 75.19 234 PRO A N 1
ATOM 1723 C CA . PRO A 1 234 ? 19.747 -6.555 -1.367 1.00 75.19 234 PRO A CA 1
ATOM 1724 C C . PRO A 1 234 ? 20.241 -5.215 -1.943 1.00 75.19 234 PRO A C 1
ATOM 1726 O O . PRO A 1 234 ? 19.580 -4.188 -1.809 1.00 75.19 234 PRO A O 1
ATOM 1729 N N . ALA A 1 235 ? 21.361 -5.221 -2.676 1.00 79.00 235 ALA A N 1
ATOM 1730 C CA . ALA A 1 235 ? 22.012 -3.998 -3.170 1.00 79.00 235 ALA A CA 1
ATOM 1731 C C . ALA A 1 235 ? 21.117 -3.088 -4.031 1.00 79.00 235 ALA A C 1
ATOM 1733 O O . ALA A 1 235 ? 21.225 -1.864 -3.955 1.00 79.00 235 ALA A O 1
ATOM 1734 N N . TYR A 1 236 ? 20.199 -3.663 -4.812 1.00 79.12 236 TYR A N 1
ATOM 1735 C CA . TYR A 1 236 ? 19.272 -2.885 -5.639 1.00 79.12 236 TYR A CA 1
ATOM 1736 C C . TYR A 1 236 ? 18.279 -2.050 -4.809 1.00 79.12 236 TYR A C 1
ATOM 1738 O O . TYR A 1 236 ? 17.788 -1.036 -5.302 1.00 79.12 236 TYR A O 1
ATOM 1746 N N . VAL A 1 237 ? 18.012 -2.434 -3.550 1.00 81.81 237 VAL A N 1
ATOM 1747 C CA . VAL A 1 237 ? 17.138 -1.685 -2.630 1.00 81.81 237 VAL A CA 1
ATOM 1748 C C . VAL A 1 237 ? 17.777 -0.348 -2.256 1.00 81.81 237 VAL A C 1
ATOM 1750 O O . VAL A 1 237 ? 17.070 0.661 -2.198 1.00 81.81 237 VAL A O 1
ATOM 1753 N N . VAL A 1 238 ? 19.106 -0.321 -2.088 1.00 83.56 238 VAL A N 1
ATOM 1754 C CA . VAL A 1 238 ? 19.886 0.900 -1.837 1.00 83.56 238 VAL A CA 1
ATOM 1755 C C . VAL A 1 238 ? 19.868 1.788 -3.088 1.00 83.56 238 VAL A C 1
ATOM 1757 O O . VAL A 1 238 ? 19.282 2.874 -3.062 1.00 83.56 238 VAL A O 1
ATOM 1760 N N . LEU A 1 239 ? 20.414 1.301 -4.212 1.00 83.19 239 LEU A N 1
ATOM 1761 C CA . LEU A 1 239 ? 20.366 1.965 -5.525 1.00 83.19 239 LEU A CA 1
ATOM 1762 C C . LEU A 1 239 ? 20.378 0.950 -6.684 1.00 83.19 239 LEU A C 1
ATOM 1764 O O . LEU A 1 239 ? 21.195 0.029 -6.715 1.00 83.19 239 LEU A O 1
ATOM 1768 N N . HIS A 1 240 ? 19.539 1.154 -7.702 1.00 86.75 240 HIS A N 1
ATOM 1769 C CA . HIS A 1 240 ? 19.594 0.368 -8.940 1.00 86.75 240 HIS A CA 1
ATOM 1770 C C . HIS A 1 240 ? 20.857 0.667 -9.762 1.00 86.75 240 HIS A C 1
ATOM 1772 O O . HIS A 1 240 ? 21.468 1.724 -9.622 1.00 86.75 240 HIS A O 1
ATOM 1778 N N . ASN A 1 241 ? 21.244 -0.263 -10.645 1.00 87.00 241 ASN A N 1
ATOM 1779 C CA . ASN A 1 241 ? 22.398 -0.083 -11.539 1.00 87.00 241 ASN A CA 1
ATOM 1780 C C . ASN A 1 241 ? 22.254 1.157 -12.430 1.00 87.00 241 ASN A C 1
ATOM 1782 O O . ASN A 1 241 ? 23.201 1.919 -12.572 1.00 87.00 241 ASN A O 1
ATOM 1786 N N . SER A 1 242 ? 21.035 1.402 -12.916 1.00 86.19 242 SER A N 1
ATOM 1787 C CA . SER A 1 242 ? 20.680 2.588 -13.697 1.00 86.19 242 SER A CA 1
ATOM 1788 C C . SER A 1 242 ? 20.952 3.896 -12.953 1.00 86.19 242 SER A C 1
ATOM 1790 O O . SER A 1 242 ? 21.344 4.879 -13.571 1.00 86.19 242 SER A O 1
ATOM 1792 N N . HIS A 1 243 ? 20.789 3.923 -11.626 1.00 90.00 243 HIS A N 1
ATOM 1793 C CA . HIS A 1 243 ? 21.125 5.101 -10.829 1.00 90.00 243 HIS A CA 1
ATOM 1794 C C . HIS A 1 243 ? 22.640 5.308 -10.766 1.00 90.00 243 HIS A C 1
ATOM 1796 O O . HIS A 1 243 ? 23.090 6.441 -10.877 1.00 90.00 243 HIS A O 1
ATOM 1802 N N . LEU A 1 244 ? 23.426 4.235 -10.620 1.00 90.50 244 LEU A N 1
ATOM 1803 C CA . LEU A 1 244 ? 24.889 4.333 -10.591 1.00 90.50 244 LEU A CA 1
ATOM 1804 C C . LEU A 1 244 ? 25.439 4.817 -11.937 1.00 90.50 244 LEU A C 1
ATOM 1806 O O . LEU A 1 244 ? 26.277 5.710 -11.963 1.00 90.50 244 LEU A O 1
ATOM 1810 N N . GLU A 1 245 ? 24.919 4.284 -13.044 1.00 87.38 245 GLU A N 1
ATOM 1811 C CA . GLU A 1 245 ? 25.262 4.726 -14.401 1.00 87.38 245 GLU A CA 1
ATOM 1812 C C . GLU A 1 245 ? 24.946 6.213 -14.604 1.00 87.38 245 GLU A C 1
ATOM 1814 O O . GLU A 1 245 ? 25.776 6.965 -15.115 1.00 87.38 245 GLU A O 1
ATOM 1819 N N . GLU A 1 246 ? 23.765 6.659 -14.165 1.00 86.00 246 GLU A N 1
ATOM 1820 C CA . GLU A 1 246 ? 23.341 8.049 -14.336 1.00 86.00 246 GLU A CA 1
ATOM 1821 C C . GLU A 1 246 ? 24.115 9.015 -13.428 1.00 86.00 246 GLU A C 1
ATOM 1823 O O . GLU A 1 246 ? 24.435 10.127 -13.850 1.00 86.00 246 GLU A O 1
ATOM 1828 N N . ILE A 1 247 ? 24.484 8.593 -12.214 1.00 89.38 247 ILE A N 1
ATOM 1829 C CA . ILE A 1 247 ? 25.372 9.357 -11.328 1.00 89.38 247 ILE A CA 1
ATOM 1830 C C . ILE A 1 247 ? 26.769 9.466 -11.952 1.00 89.38 247 ILE A C 1
ATOM 1832 O O . ILE A 1 247 ? 27.310 10.570 -12.018 1.00 89.38 247 ILE A O 1
ATOM 1836 N N . SER A 1 248 ? 27.328 8.364 -12.464 1.00 90.62 248 SER A N 1
ATOM 1837 C CA . SER A 1 248 ? 28.636 8.361 -13.132 1.00 90.62 248 SER A CA 1
ATOM 1838 C C . SER A 1 248 ? 28.664 9.243 -14.379 1.00 90.62 248 SER A C 1
ATOM 1840 O O . SER A 1 248 ? 29.691 9.852 -14.679 1.00 90.62 248 SER A O 1
ATOM 1842 N N . ARG A 1 249 ? 27.531 9.345 -15.081 1.00 86.94 249 ARG A N 1
ATOM 1843 C CA . ARG A 1 249 ? 27.363 10.194 -16.264 1.00 86.94 249 ARG A CA 1
ATOM 1844 C C . ARG A 1 249 ? 27.200 11.673 -15.913 1.00 86.94 249 ARG A C 1
ATOM 1846 O O . ARG A 1 249 ? 27.855 12.516 -16.515 1.00 86.94 249 ARG A O 1
ATOM 1853 N N . ARG A 1 250 ? 26.306 12.005 -14.973 1.00 85.94 250 ARG A N 1
ATOM 1854 C CA . ARG A 1 250 ? 25.951 13.402 -14.654 1.00 85.94 250 ARG A CA 1
ATOM 1855 C C . ARG A 1 250 ? 26.899 14.075 -13.669 1.00 85.94 250 ARG A C 1
ATOM 1857 O O . ARG A 1 250 ? 26.963 15.298 -13.669 1.00 85.94 250 ARG A O 1
ATOM 1864 N N . LYS A 1 251 ? 27.584 13.297 -12.825 1.00 87.06 251 LYS A N 1
ATOM 1865 C CA . LYS A 1 251 ? 28.432 13.768 -11.716 1.00 87.06 251 LYS A CA 1
ATOM 1866 C C . LYS A 1 251 ? 27.782 14.928 -10.928 1.00 87.06 251 LYS A C 1
ATOM 1868 O O . LYS A 1 251 ? 28.322 16.036 -10.936 1.00 87.06 251 LYS A O 1
ATOM 1873 N N . PRO A 1 252 ? 26.609 14.700 -10.291 1.00 84.88 252 PRO A N 1
ATOM 1874 C CA . PRO A 1 252 ? 25.900 15.731 -9.529 1.00 84.88 252 PRO A CA 1
ATOM 1875 C C . PRO A 1 252 ? 26.806 16.426 -8.512 1.00 84.88 252 PRO A C 1
ATOM 1877 O O . PRO A 1 252 ? 27.611 15.769 -7.854 1.00 84.88 252 PRO A O 1
ATOM 1880 N N . ARG A 1 253 ? 26.656 17.743 -8.356 1.00 78.62 253 ARG A N 1
ATOM 1881 C CA . ARG A 1 253 ? 27.509 18.553 -7.466 1.00 78.62 253 ARG A CA 1
ATOM 1882 C C . ARG A 1 253 ? 26.876 18.851 -6.113 1.00 78.62 253 ARG A C 1
ATOM 1884 O O . ARG A 1 253 ? 27.549 19.345 -5.216 1.00 78.62 253 ARG A O 1
ATOM 1891 N N . ASN A 1 254 ? 25.582 18.583 -5.968 1.00 72.56 254 ASN A N 1
ATOM 1892 C CA . ASN A 1 254 ? 24.834 18.812 -4.738 1.00 72.56 254 ASN A CA 1
ATOM 1893 C C . ASN A 1 254 ? 23.673 17.814 -4.594 1.00 72.56 254 ASN A C 1
ATOM 1895 O O . ASN A 1 254 ? 23.274 17.132 -5.542 1.00 72.56 254 ASN A O 1
ATOM 1899 N N . VAL A 1 255 ? 23.119 17.743 -3.381 1.00 71.88 255 VAL A N 1
ATOM 1900 C CA . VAL A 1 255 ? 22.021 16.830 -3.018 1.00 71.88 255 VAL A CA 1
ATOM 1901 C C . VAL A 1 255 ? 20.770 17.077 -3.867 1.00 71.88 255 VAL A C 1
ATOM 1903 O O . VAL A 1 255 ? 20.060 16.135 -4.218 1.00 71.88 255 VAL A O 1
ATOM 1906 N N . HIS A 1 256 ? 20.508 18.331 -4.239 1.00 62.69 256 HIS A N 1
ATOM 1907 C CA . HIS A 1 256 ? 19.356 18.684 -5.061 1.00 62.69 256 HIS A CA 1
ATOM 1908 C C . HIS A 1 256 ? 19.476 18.098 -6.477 1.00 62.69 256 HIS A C 1
ATOM 1910 O O . HIS A 1 256 ? 18.564 17.410 -6.929 1.00 62.69 256 HIS A O 1
ATOM 1916 N N . GLU A 1 257 ? 20.618 18.279 -7.148 1.00 63.94 257 GLU A N 1
ATOM 1917 C CA . GLU A 1 257 ? 20.921 17.685 -8.458 1.00 63.94 257 GLU A CA 1
ATOM 1918 C C . GLU A 1 257 ? 20.858 16.154 -8.420 1.00 63.94 257 GLU A C 1
ATOM 1920 O O . GLU A 1 257 ? 20.266 15.544 -9.311 1.00 63.94 257 GLU A O 1
ATOM 1925 N N . LEU A 1 258 ? 21.380 15.529 -7.361 1.00 71.56 258 LEU A N 1
ATOM 1926 C CA . LEU A 1 258 ? 21.262 14.083 -7.151 1.00 71.56 258 LEU A CA 1
ATOM 1927 C C . LEU A 1 258 ? 19.790 13.641 -7.049 1.00 71.56 258 LEU A C 1
ATOM 1929 O O . LEU A 1 258 ? 19.397 12.629 -7.630 1.00 71.56 258 LEU A O 1
ATOM 1933 N N . GLY A 1 259 ? 18.956 14.426 -6.362 1.00 66.69 259 GLY A N 1
ATOM 1934 C CA . GLY A 1 259 ? 17.518 14.188 -6.224 1.00 66.69 259 GLY A CA 1
ATOM 1935 C C . GLY A 1 259 ? 16.717 14.321 -7.524 1.00 66.69 259 GLY A C 1
ATOM 1936 O O . GLY A 1 259 ? 15.630 13.748 -7.609 1.00 66.69 259 GLY A O 1
ATOM 1937 N N . THR A 1 260 ? 17.247 15.013 -8.542 1.00 71.44 260 THR A N 1
ATOM 1938 C CA . THR A 1 260 ? 16.604 15.135 -9.868 1.00 71.44 260 THR A CA 1
ATOM 1939 C C . THR A 1 260 ? 16.752 13.889 -10.746 1.00 71.44 260 THR A C 1
ATOM 1941 O O . THR A 1 260 ? 16.075 13.770 -11.769 1.00 71.44 260 THR A O 1
ATOM 1944 N N . ILE A 1 261 ? 17.607 12.934 -10.363 1.00 77.19 261 ILE A N 1
ATOM 1945 C CA . ILE A 1 261 ? 17.746 11.660 -11.073 1.00 77.19 261 ILE A CA 1
ATOM 1946 C C . ILE A 1 261 ? 16.475 10.824 -10.853 1.00 77.19 261 ILE A C 1
ATOM 1948 O O . ILE A 1 261 ? 16.103 10.508 -9.717 1.00 77.19 261 ILE A O 1
ATOM 1952 N N . LYS A 1 262 ? 15.808 10.457 -11.959 1.00 70.50 262 LYS A N 1
ATOM 1953 C CA . LYS A 1 262 ? 14.568 9.660 -11.966 1.00 70.50 262 LYS A CA 1
ATOM 1954 C C . LYS A 1 262 ? 14.770 8.386 -11.134 1.00 70.50 262 LYS A C 1
ATOM 1956 O O . LYS A 1 262 ? 15.621 7.569 -11.463 1.00 70.50 262 LYS A O 1
ATOM 1961 N N . GLY A 1 263 ? 13.988 8.234 -10.061 1.00 67.06 263 GLY A N 1
ATOM 1962 C CA . GLY A 1 263 ? 14.032 7.069 -9.164 1.00 67.06 263 GLY A CA 1
ATOM 1963 C C . GLY A 1 263 ? 14.848 7.235 -7.871 1.00 67.06 263 GLY A C 1
ATOM 1964 O O . GLY A 1 263 ? 14.696 6.412 -6.967 1.00 67.06 263 GLY A O 1
ATOM 1965 N N . ILE A 1 264 ? 15.647 8.303 -7.721 1.00 74.88 264 ILE A N 1
ATOM 1966 C CA . ILE A 1 264 ? 16.344 8.621 -6.458 1.00 74.88 264 ILE A CA 1
ATOM 1967 C C . ILE A 1 264 ? 15.430 9.448 -5.541 1.00 74.88 264 ILE A C 1
ATOM 1969 O O . ILE A 1 264 ? 15.076 9.003 -4.446 1.00 74.88 264 ILE A O 1
ATOM 1973 N N . GLY A 1 265 ? 14.995 10.625 -6.006 1.00 60.91 265 GLY A N 1
ATOM 1974 C CA . GLY A 1 265 ? 14.147 11.551 -5.249 1.00 60.91 265 GLY A CA 1
ATOM 1975 C C . GLY A 1 265 ? 14.824 12.170 -4.015 1.00 60.91 265 GLY A C 1
ATOM 1976 O O . GLY A 1 265 ? 15.853 11.700 -3.528 1.00 60.91 265 GLY A O 1
ATOM 1977 N N . LEU A 1 266 ? 14.217 13.227 -3.462 1.00 59.75 266 LEU A N 1
ATOM 1978 C CA . LEU A 1 266 ? 14.811 14.025 -2.374 1.00 59.75 266 LEU A CA 1
ATOM 1979 C C . LEU A 1 266 ? 15.079 13.228 -1.089 1.00 59.75 266 LEU A C 1
ATOM 1981 O O . LEU A 1 266 ? 16.063 13.483 -0.408 1.00 59.75 266 LEU A O 1
ATOM 1985 N N . ARG A 1 267 ? 14.251 12.223 -0.770 1.00 61.97 267 ARG A N 1
ATOM 1986 C CA . ARG A 1 267 ? 14.434 11.401 0.441 1.00 61.97 267 ARG A CA 1
ATOM 1987 C C . ARG A 1 267 ? 15.692 10.532 0.393 1.00 61.97 267 ARG A C 1
ATOM 1989 O O . ARG A 1 267 ? 16.419 10.476 1.379 1.00 61.97 267 ARG A O 1
ATOM 1996 N N . ARG A 1 268 ? 15.964 9.854 -0.731 1.00 71.75 268 ARG A N 1
ATOM 1997 C CA . ARG A 1 268 ? 17.195 9.051 -0.869 1.00 71.75 268 ARG A CA 1
ATOM 1998 C C . ARG A 1 268 ? 18.414 9.943 -1.061 1.00 71.75 268 ARG A C 1
ATOM 2000 O O . ARG A 1 268 ? 19.470 9.618 -0.535 1.00 71.75 268 ARG A O 1
ATOM 2007 N N . ALA A 1 269 ? 18.254 11.065 -1.763 1.00 70.31 269 ALA A N 1
ATOM 2008 C CA . ALA A 1 269 ? 19.315 12.050 -1.917 1.00 70.31 269 ALA A CA 1
ATOM 2009 C C . ALA A 1 269 ? 19.727 12.657 -0.566 1.00 70.31 269 ALA A C 1
ATOM 2011 O O . ALA A 1 269 ? 20.914 12.761 -0.306 1.00 70.31 269 ALA A O 1
ATOM 2012 N N . ALA A 1 270 ? 18.785 12.975 0.326 1.00 66.75 270 ALA A N 1
ATOM 2013 C CA . ALA A 1 270 ? 19.110 13.444 1.674 1.00 66.75 270 ALA A CA 1
ATOM 2014 C C . ALA A 1 270 ? 19.815 12.368 2.515 1.00 66.75 270 ALA A C 1
ATOM 2016 O O . ALA A 1 270 ? 20.736 12.675 3.257 1.00 66.75 270 ALA A O 1
ATOM 2017 N N . ARG A 1 271 ? 19.404 11.100 2.379 1.00 75.75 271 ARG A N 1
ATOM 2018 C CA . ARG A 1 271 ? 19.963 9.991 3.165 1.00 75.75 271 ARG A CA 1
ATOM 2019 C C . ARG A 1 271 ? 21.384 9.595 2.754 1.00 75.75 271 ARG A C 1
ATOM 2021 O O . ARG A 1 271 ? 22.174 9.266 3.622 1.00 75.75 271 ARG A O 1
ATOM 2028 N N . TYR A 1 272 ? 21.675 9.555 1.455 1.00 86.06 272 TYR A N 1
ATOM 2029 C CA . TYR A 1 272 ? 22.940 9.017 0.929 1.00 86.06 272 TYR A CA 1
ATOM 2030 C C . TYR A 1 272 ? 23.789 10.061 0.191 1.00 86.06 272 TYR A C 1
ATOM 2032 O O . TYR A 1 272 ? 24.856 9.743 -0.329 1.00 86.06 272 TYR A O 1
ATOM 2040 N N . GLY A 1 273 ? 23.295 11.294 0.073 1.00 81.19 273 GLY A N 1
ATOM 2041 C CA . GLY A 1 273 ? 23.874 12.306 -0.801 1.00 81.19 273 GLY A CA 1
ATOM 2042 C C . GLY A 1 273 ? 25.279 12.712 -0.404 1.00 81.19 273 GLY A C 1
ATOM 2043 O O . GLY A 1 273 ? 26.117 12.840 -1.284 1.00 81.19 273 GLY A O 1
ATOM 2044 N N . GLU A 1 274 ? 25.564 12.855 0.887 1.00 84.50 274 GLU A N 1
ATOM 2045 C CA . GLU A 1 274 ? 26.898 13.240 1.365 1.00 84.50 274 GLU A CA 1
ATOM 2046 C C . GLU A 1 274 ? 27.960 12.202 0.981 1.00 84.50 274 GLU A C 1
ATOM 2048 O O . GLU A 1 274 ? 28.973 12.547 0.373 1.00 84.50 274 GLU A O 1
ATOM 2053 N N . GLU A 1 275 ? 27.687 10.918 1.226 1.00 87.81 275 GLU A N 1
ATOM 2054 C CA . GLU A 1 275 ? 28.590 9.818 0.868 1.00 87.81 275 GLU A CA 1
ATOM 2055 C C . GLU A 1 275 ? 28.775 9.696 -0.654 1.00 87.81 275 GLU A C 1
ATOM 2057 O O . GLU A 1 275 ? 29.891 9.520 -1.144 1.00 87.81 275 GLU A O 1
ATOM 2062 N N . ILE A 1 276 ? 27.694 9.831 -1.430 1.00 89.94 276 ILE A N 1
ATOM 2063 C CA . ILE A 1 276 ? 27.742 9.756 -2.898 1.00 89.94 276 ILE A CA 1
ATOM 2064 C C . ILE A 1 276 ? 28.512 10.946 -3.487 1.00 89.94 276 ILE A C 1
ATOM 2066 O O . ILE A 1 276 ? 29.320 10.763 -4.397 1.00 89.94 276 ILE A O 1
ATOM 2070 N N . LEU A 1 277 ? 28.299 12.159 -2.972 1.00 89.62 277 LEU A N 1
ATOM 2071 C CA . LEU A 1 277 ? 29.018 13.360 -3.405 1.00 89.62 277 LEU A CA 1
ATOM 2072 C C . LEU A 1 277 ? 30.506 13.278 -3.047 1.00 89.62 277 LEU A C 1
ATOM 2074 O O . LEU A 1 277 ? 31.347 13.667 -3.858 1.00 89.62 277 LEU A O 1
ATOM 2078 N N . ALA A 1 278 ? 30.848 12.708 -1.888 1.00 86.94 278 ALA A N 1
ATOM 2079 C CA . ALA A 1 278 ? 32.236 12.436 -1.524 1.00 86.94 278 ALA A CA 1
ATOM 2080 C C . ALA A 1 278 ? 32.911 11.494 -2.538 1.00 86.94 278 ALA A C 1
ATOM 2082 O O . ALA A 1 278 ? 34.015 11.785 -3.001 1.00 86.94 278 ALA A O 1
ATOM 2083 N N . LEU A 1 279 ? 32.224 10.428 -2.966 1.00 88.88 279 LEU A N 1
ATOM 2084 C CA . LEU A 1 279 ? 32.725 9.511 -3.998 1.00 88.88 279 LEU A CA 1
ATOM 2085 C C . LEU A 1 279 ? 32.902 10.205 -5.355 1.00 88.88 279 LEU A C 1
ATOM 2087 O O . LEU A 1 279 ? 33.921 10.002 -6.017 1.00 88.88 279 LEU A O 1
ATOM 2091 N N . ILE A 1 280 ? 31.964 11.063 -5.763 1.00 88.88 280 ILE A N 1
ATOM 2092 C CA . ILE A 1 280 ? 32.075 11.843 -7.010 1.00 88.88 280 ILE A CA 1
ATOM 2093 C C . ILE A 1 280 ? 33.318 12.742 -6.983 1.00 88.88 280 ILE A C 1
ATOM 2095 O O . ILE A 1 280 ? 34.031 12.827 -7.982 1.00 88.88 280 ILE A O 1
ATOM 2099 N N . ASN A 1 281 ? 33.626 13.339 -5.831 1.00 84.94 281 ASN A N 1
ATOM 2100 C CA . ASN A 1 281 ? 34.775 14.227 -5.644 1.00 84.94 281 ASN A CA 1
ATOM 2101 C C . ASN A 1 281 ? 36.123 13.499 -5.469 1.00 84.94 281 ASN A C 1
ATOM 2103 O O . ASN A 1 281 ? 37.140 14.155 -5.261 1.00 84.94 281 ASN A O 1
ATOM 2107 N N . GLY A 1 282 ? 36.159 12.164 -5.550 1.00 78.06 282 GLY A N 1
ATOM 2108 C CA . GLY A 1 282 ? 37.399 11.393 -5.378 1.00 78.06 282 GLY A CA 1
ATOM 2109 C C . GLY A 1 282 ? 37.687 10.951 -3.940 1.00 78.06 282 GLY A C 1
ATOM 2110 O O . GLY A 1 282 ? 38.686 10.277 -3.705 1.00 78.06 282 GLY A O 1
ATOM 2111 N N . GLY A 1 283 ? 36.823 11.289 -2.978 1.00 62.94 283 GLY A N 1
ATOM 2112 C CA . GLY A 1 283 ? 36.966 10.888 -1.581 1.00 62.94 283 GLY A CA 1
ATOM 2113 C C . GLY A 1 283 ? 36.761 9.383 -1.400 1.00 62.94 283 GLY A C 1
ATOM 2114 O O . GLY A 1 283 ? 35.792 8.809 -1.896 1.00 62.94 283 GLY A O 1
ATOM 2115 N N . GLY A 1 284 ? 37.683 8.727 -0.693 1.00 50.50 284 GLY A N 1
ATOM 2116 C CA . GLY A 1 284 ? 37.502 7.346 -0.248 1.00 50.50 284 GLY A CA 1
ATOM 2117 C C . GLY A 1 284 ? 36.541 7.272 0.940 1.00 50.50 284 GLY A C 1
ATOM 2118 O O . GLY A 1 284 ? 36.525 8.164 1.785 1.00 50.50 284 GLY A O 1
ATOM 2119 N N . THR A 1 285 ? 35.801 6.167 1.062 1.00 44.81 285 THR A N 1
ATOM 2120 C CA . THR A 1 285 ? 34.844 5.873 2.155 1.00 44.81 285 THR A CA 1
ATOM 2121 C C . THR A 1 285 ? 35.453 5.861 3.565 1.00 44.81 285 THR A C 1
ATOM 2123 O O . THR A 1 285 ? 34.739 5.652 4.540 1.00 44.81 285 THR A O 1
ATOM 2126 N N . LYS A 1 286 ? 36.765 6.090 3.698 1.00 40.38 286 LYS A N 1
ATOM 2127 C CA . LYS A 1 286 ? 37.503 6.037 4.961 1.00 40.38 286 LYS A CA 1
ATOM 2128 C C . LYS A 1 286 ? 37.627 7.392 5.678 1.00 40.38 286 LYS A C 1
ATOM 2130 O O . LYS A 1 286 ? 37.926 7.396 6.860 1.00 40.38 286 LYS A O 1
ATOM 2135 N N . ALA A 1 287 ? 37.360 8.520 5.011 1.00 35.28 287 ALA A N 1
ATOM 2136 C CA . ALA A 1 287 ? 37.617 9.856 5.571 1.00 35.28 287 ALA A CA 1
ATOM 2137 C C . ALA A 1 287 ? 36.471 10.461 6.415 1.00 35.28 287 ALA A C 1
ATOM 2139 O O . ALA A 1 287 ? 36.669 11.495 7.034 1.00 35.28 287 ALA A O 1
ATOM 2140 N N . LEU A 1 288 ? 35.286 9.840 6.479 1.00 41.66 288 LEU A N 1
ATOM 2141 C CA . LEU A 1 288 ? 34.135 10.371 7.242 1.00 41.66 288 LEU A CA 1
ATOM 2142 C C . LEU A 1 288 ? 33.922 9.685 8.605 1.00 41.66 288 LEU A C 1
ATOM 2144 O O . LEU A 1 288 ? 33.016 10.058 9.342 1.00 41.66 288 LEU A O 1
ATOM 2148 N N . ALA A 1 289 ? 34.747 8.688 8.949 1.00 40.41 289 ALA A N 1
ATOM 2149 C CA . ALA A 1 289 ? 34.691 8.007 10.246 1.00 40.41 289 ALA A CA 1
ATOM 2150 C C . ALA A 1 289 ? 35.664 8.591 11.293 1.00 40.41 289 ALA A C 1
ATOM 2152 O O . ALA A 1 289 ? 35.520 8.283 12.473 1.00 40.41 289 ALA A O 1
ATOM 2153 N N . GLU A 1 290 ? 36.638 9.422 10.894 1.00 33.53 290 GLU A N 1
ATOM 2154 C CA . GLU A 1 290 ? 37.654 9.979 11.809 1.00 33.53 290 GLU A CA 1
ATOM 2155 C C . GLU A 1 290 ? 37.344 11.405 12.310 1.00 33.53 290 GLU A C 1
ATOM 2157 O O . GLU A 1 290 ? 37.781 11.744 13.404 1.00 33.53 290 GLU A O 1
ATOM 2162 N N . ASP A 1 291 ? 36.505 12.192 11.622 1.00 31.09 291 ASP A N 1
ATOM 2163 C CA . ASP A 1 291 ? 36.161 13.572 12.035 1.00 31.09 291 ASP A CA 1
ATOM 2164 C C . ASP A 1 291 ? 34.932 13.678 12.970 1.00 31.09 291 ASP A C 1
ATOM 2166 O O . ASP A 1 291 ? 34.494 14.773 13.317 1.00 31.09 291 ASP A O 1
ATOM 2170 N N . ALA A 1 292 ? 34.366 12.550 13.413 1.00 37.78 292 ALA A N 1
ATOM 2171 C CA . ALA A 1 292 ? 33.199 12.507 14.306 1.00 37.78 292 ALA A CA 1
ATOM 2172 C C . ALA A 1 292 ? 33.543 12.150 15.768 1.00 37.78 292 ALA A C 1
ATOM 2174 O O . ALA A 1 292 ? 32.692 11.638 16.498 1.00 37.78 292 ALA A O 1
ATOM 2175 N N . GLN A 1 293 ? 34.777 12.401 16.216 1.00 34.38 293 GLN A N 1
ATOM 2176 C CA . GLN A 1 293 ? 35.096 12.407 17.646 1.00 34.38 293 GLN A CA 1
ATOM 2177 C C . GLN A 1 293 ? 34.947 13.841 18.176 1.00 34.38 293 GLN A C 1
ATOM 2179 O O . GLN A 1 293 ? 35.765 14.690 17.825 1.00 34.38 293 GLN A O 1
ATOM 2184 N N . PRO A 1 294 ? 33.934 14.159 19.002 1.00 38.38 294 PRO A N 1
ATOM 2185 C CA . PRO A 1 294 ? 33.936 15.429 19.714 1.00 38.38 294 PRO A CA 1
ATOM 2186 C C . PRO A 1 294 ? 35.136 15.463 20.672 1.00 38.38 294 PRO A C 1
ATOM 2188 O O . PRO A 1 294 ? 35.343 14.527 21.449 1.00 38.38 294 PRO A O 1
ATOM 2191 N N . GLU A 1 295 ? 35.928 16.537 20.597 1.00 37.78 295 GLU A N 1
ATOM 2192 C CA . GLU A 1 295 ? 37.022 16.812 21.531 1.00 37.78 295 GLU A CA 1
ATOM 2193 C C . GLU A 1 295 ? 36.530 16.723 22.991 1.00 37.78 295 GLU A C 1
ATOM 2195 O O . GLU A 1 295 ? 35.439 17.215 23.305 1.00 37.78 295 GLU A O 1
ATOM 2200 N N . PRO A 1 296 ? 37.305 16.119 23.912 1.00 41.47 296 PRO A N 1
ATOM 2201 C CA . PRO A 1 296 ? 36.942 16.091 25.320 1.00 41.47 296 PRO A CA 1
ATOM 2202 C C . PRO A 1 296 ? 36.981 17.510 25.898 1.00 41.47 296 PRO A C 1
ATOM 2204 O O . PRO A 1 296 ? 38.030 18.150 25.962 1.00 41.47 296 PRO A O 1
ATOM 2207 N N . VAL A 1 297 ? 35.821 17.984 26.353 1.00 42.38 297 VAL A N 1
ATOM 2208 C CA . VAL A 1 297 ? 35.684 19.233 27.108 1.00 42.38 297 VAL A CA 1
ATOM 2209 C C . VAL A 1 297 ? 36.490 19.113 28.415 1.00 42.38 297 VAL A C 1
ATOM 2211 O O . VAL A 1 297 ? 36.317 18.121 29.131 1.00 42.38 297 VAL A O 1
ATOM 2214 N N . PRO A 1 298 ? 37.357 20.084 28.767 1.00 37.34 298 PRO A N 1
ATOM 2215 C CA . PRO A 1 298 ? 38.100 20.055 30.022 1.00 37.34 298 PRO A CA 1
ATOM 2216 C C . PRO A 1 298 ? 37.132 20.176 31.203 1.00 37.34 298 PRO A C 1
ATOM 2218 O O . PRO A 1 298 ? 36.382 21.146 31.301 1.00 37.34 298 PRO A O 1
ATOM 2221 N N . VAL A 1 299 ? 37.149 19.198 32.108 1.00 46.62 299 VAL A N 1
ATOM 2222 C CA . VAL A 1 299 ? 36.400 19.266 33.367 1.00 46.62 299 VAL A CA 1
ATOM 2223 C C . VAL A 1 299 ? 37.271 19.990 34.392 1.00 46.62 299 VAL A C 1
ATOM 2225 O O . VAL A 1 299 ? 38.154 19.391 35.004 1.00 46.62 299 VAL A O 1
ATOM 2228 N N . GLU A 1 300 ? 37.057 21.294 34.560 1.00 40.88 300 GLU A N 1
ATOM 2229 C CA . GLU A 1 300 ? 37.615 22.042 35.687 1.00 40.88 300 GLU A CA 1
ATOM 2230 C C . GLU A 1 300 ? 36.792 21.779 36.961 1.00 40.88 300 GLU A C 1
ATOM 2232 O O . GLU A 1 300 ? 35.607 22.095 37.029 1.00 40.88 300 GLU A O 1
ATOM 2237 N N . GLY A 1 301 ? 37.464 21.242 37.988 1.00 39.19 301 GLY A N 1
ATOM 2238 C CA . GLY A 1 301 ? 37.167 21.518 39.397 1.00 39.19 301 GLY A CA 1
ATOM 2239 C C . GLY A 1 301 ? 36.168 20.606 40.116 1.00 39.19 301 GLY A C 1
ATOM 2240 O O . GLY A 1 301 ? 35.023 20.987 40.341 1.00 39.19 301 GLY A O 1
ATOM 2241 N N . ALA A 1 302 ? 36.639 19.460 40.618 1.00 40.34 302 ALA A N 1
ATOM 2242 C CA . ALA A 1 302 ? 36.065 18.852 41.823 1.00 40.34 302 ALA A CA 1
ATOM 2243 C C . ALA A 1 302 ? 36.651 19.544 43.078 1.00 40.34 302 ALA A C 1
ATOM 2245 O O . ALA A 1 302 ? 37.840 19.876 43.064 1.00 40.34 302 ALA A O 1
ATOM 2246 N N . PRO A 1 303 ? 35.883 19.757 44.164 1.00 46.66 303 PRO A N 1
ATOM 2247 C CA . PRO A 1 303 ? 36.444 20.189 45.438 1.00 46.66 303 PRO A CA 1
ATOM 2248 C C . PRO A 1 303 ? 37.143 19.020 46.149 1.00 46.66 303 PRO A C 1
ATOM 2250 O O . PRO A 1 303 ? 36.640 17.898 46.157 1.00 46.66 303 PRO A O 1
ATOM 2253 N N . GLU A 1 304 ? 38.297 19.304 46.756 1.00 43.34 304 GLU A N 1
ATOM 2254 C CA . GLU A 1 304 ? 39.033 18.403 47.649 1.00 43.34 304 GLU A CA 1
ATOM 2255 C C . GLU A 1 304 ? 38.185 18.012 48.873 1.00 43.34 304 GLU A C 1
ATOM 2257 O O . GLU A 1 304 ? 37.781 18.870 49.662 1.00 43.34 304 GLU A O 1
ATOM 2262 N N . GLU A 1 305 ? 37.980 16.711 49.089 1.00 44.28 305 GLU A N 1
ATOM 2263 C CA . GLU A 1 305 ? 37.661 16.173 50.412 1.00 44.28 305 GLU A CA 1
ATOM 2264 C C . GLU A 1 305 ? 38.972 15.852 51.132 1.00 44.28 305 GLU A C 1
ATOM 2266 O O . GLU A 1 305 ? 39.757 15.006 50.702 1.00 44.28 305 GLU A O 1
ATOM 2271 N N . GLY A 1 306 ? 39.222 16.556 52.234 1.00 48.41 306 GLY A N 1
ATOM 2272 C CA . GLY A 1 306 ? 40.369 16.293 53.087 1.00 48.41 306 GLY A CA 1
ATOM 2273 C C . GLY A 1 306 ? 40.267 14.944 53.796 1.00 48.41 306 GLY A C 1
ATOM 2274 O O . GLY A 1 306 ? 39.257 14.661 54.440 1.00 48.41 306 GLY A O 1
ATOM 2275 N N . ARG A 1 307 ? 41.360 14.177 53.765 1.00 40.47 307 ARG A N 1
ATOM 2276 C CA . ARG A 1 307 ? 42.054 13.674 54.960 1.00 40.47 307 ARG A CA 1
ATOM 2277 C C . ARG A 1 307 ? 43.424 13.105 54.613 1.00 40.47 307 ARG A C 1
ATOM 2279 O O . ARG A 1 307 ? 43.510 12.351 53.623 1.00 40.47 307 ARG A O 1
#